Protein AF-A0A7S0QXY6-F1 (afdb_monomer_lite)

Organism: NCBI:txid1411642

Secondary structure (DSSP, 8-state):
--------------TTSTTPPPP-GGGTT-HHHHHHHTTTSS-SSS----TT-B---HHHHHHHHHHHHHHHHHS----S--B-HHHHHHHHHHHHHHHHTT--GGGGGGSHHHHHHHHHHHHHHHHHHTS-----S--------HHHHHHHT--TTTTS-SS--SS-HHHHB-TTS-B--------SS-----

Radius of gyration: 19.79 Å; chains: 1; bounding box: 50×43×52 Å

Sequence (194 aa):
VDGDGSTPHASSNTDIVGKAKEPATANLENPEYWQQLVQSRMKVGQGGGVEGALLANHQLEQDTPRMQSQLAEDGYVQSGPLLEAAPLRAIVDAIKDLQAEGWPPVAVFMYDEVWDVVASLWPFAESLLGGPVVLEPSFTAFRLNHALSRESNKYVGTNFGLPHRDYTYAESVGGDGDPRLLSVWLPLNDITLD

Foldseek 3Di:
DDDDPDDDDPPDPPPLDPPQQAADPPQPVPFVVLCVLLVNLFGAPPADDPPAQFDPPPVLLVCLVVQLVCCLVVVDGDDDDGGDLPLLVSLVSSLVSCRNNPHHSQCSVRTNSVVVVVVSCQVVVCSNQVHHDDDDPDDDDDDFDVVSCVVVVHDRPPVPDPDDDPDDCPVQADPVSGGDDDDDDDDSDDDDPD

Structure (mmCIF, N/CA/C/O backbone):
data_AF-A0A7S0QXY6-F1
#
_entry.id   AF-A0A7S0QXY6-F1
#
loop_
_atom_site.group_PDB
_atom_site.id
_atom_site.type_symbol
_atom_site.label_atom_id
_atom_site.label_alt_id
_atom_site.label_comp_id
_atom_site.label_asym_id
_atom_site.label_entity_id
_atom_site.label_seq_id
_atom_site.pdbx_PDB_ins_code
_atom_site.Cartn_x
_atom_site.Cartn_y
_atom_site.Cartn_z
_atom_site.occupancy
_atom_site.B_iso_or_equiv
_atom_site.auth_seq_id
_atom_site.auth_comp_id
_atom_site.auth_asym_id
_atom_site.auth_atom_id
_atom_site.pdbx_PDB_model_num
ATOM 1 N N . VAL A 1 1 ? -30.296 25.987 -32.081 1.00 41.66 1 VAL A N 1
ATOM 2 C CA . VAL A 1 1 ? -30.574 24.550 -31.895 1.00 41.66 1 VAL A CA 1
ATOM 3 C C . VAL A 1 1 ? -29.558 24.085 -30.891 1.00 41.66 1 VAL A C 1
ATOM 5 O O . VAL A 1 1 ? -28.395 23.917 -31.233 1.00 41.66 1 VAL A O 1
ATOM 8 N N . ASP A 1 2 ? -29.998 24.093 -29.642 1.00 34.16 2 ASP A N 1
ATOM 9 C CA . ASP A 1 2 ? -29.237 23.699 -28.468 1.00 34.16 2 ASP A CA 1
ATOM 10 C C . ASP A 1 2 ? -28.821 22.229 -28.584 1.00 34.16 2 ASP A C 1
ATOM 12 O O . ASP A 1 2 ? -29.623 21.380 -28.974 1.00 34.16 2 ASP A O 1
ATOM 16 N N . GLY A 1 3 ? -27.552 21.954 -28.293 1.00 33.53 3 GLY A N 1
ATOM 17 C CA . GLY A 1 3 ? -26.956 20.622 -28.301 1.00 33.53 3 GLY A CA 1
ATOM 18 C C . GLY A 1 3 ? -26.214 20.413 -26.993 1.00 33.53 3 GLY A C 1
ATOM 19 O O . GLY A 1 3 ? -25.025 20.697 -26.899 1.00 33.53 3 GLY A O 1
ATOM 20 N N . ASP A 1 4 ? -26.992 20.001 -25.999 1.00 33.78 4 ASP A N 1
ATOM 21 C CA . ASP A 1 4 ? -26.649 19.551 -24.653 1.00 33.78 4 ASP A CA 1
ATOM 22 C C . ASP A 1 4 ? -25.319 18.773 -24.581 1.00 33.78 4 ASP A C 1
ATOM 24 O O . ASP A 1 4 ? -25.175 17.670 -25.112 1.00 33.78 4 ASP A O 1
ATOM 28 N N . GLY A 1 5 ? -24.340 19.386 -23.911 1.00 38.53 5 GLY A N 1
ATOM 29 C CA . GLY A 1 5 ? -23.126 18.736 -23.443 1.00 38.53 5 GLY A CA 1
ATOM 30 C C . GLY A 1 5 ? -23.410 17.988 -22.147 1.00 38.53 5 GLY A C 1
ATOM 31 O O . GLY A 1 5 ? -23.159 18.502 -21.061 1.00 38.53 5 GLY A O 1
ATOM 32 N N . SER A 1 6 ? -23.906 16.762 -22.269 1.00 35.41 6 SER A N 1
ATOM 33 C CA . SER A 1 6 ? -24.050 15.857 -21.135 1.00 35.41 6 SER A CA 1
ATOM 34 C C . SER A 1 6 ? -22.698 15.220 -20.802 1.00 35.41 6 SER A C 1
ATOM 36 O O . SER A 1 6 ? -22.231 14.296 -21.467 1.00 35.41 6 SER A O 1
ATOM 38 N N . THR A 1 7 ? -22.054 15.733 -19.757 1.00 33.06 7 THR A N 1
ATOM 39 C CA . THR A 1 7 ? -20.950 15.072 -19.048 1.00 33.06 7 THR A CA 1
ATOM 40 C C . THR A 1 7 ? -21.420 13.740 -18.456 1.00 33.06 7 THR A C 1
ATOM 42 O O . THR A 1 7 ? -22.489 13.705 -17.842 1.00 33.06 7 THR A O 1
ATOM 45 N N . PRO A 1 8 ? -20.646 12.647 -18.565 1.00 33.19 8 PRO A N 1
ATOM 46 C CA . PRO A 1 8 ? -21.004 11.399 -17.914 1.00 33.19 8 PRO A CA 1
ATOM 47 C C . PRO A 1 8 ? -20.840 11.556 -16.398 1.00 33.19 8 PRO A C 1
ATOM 49 O O . PRO A 1 8 ? -19.740 11.768 -15.888 1.00 33.19 8 PRO A O 1
ATOM 52 N N . HIS A 1 9 ? -21.955 11.463 -15.676 1.00 29.08 9 HIS A N 1
ATOM 53 C CA . HIS A 1 9 ? -21.959 11.327 -14.227 1.00 29.08 9 HIS A CA 1
ATOM 54 C C . HIS A 1 9 ? -21.245 10.027 -13.842 1.00 29.08 9 HIS A C 1
ATOM 56 O O . HIS A 1 9 ? -21.748 8.934 -14.099 1.00 29.08 9 HIS A O 1
ATOM 62 N N . ALA A 1 10 ? -20.084 10.144 -13.197 1.00 30.39 10 ALA A N 1
ATOM 63 C CA . ALA A 1 10 ? -19.529 9.065 -12.397 1.00 30.39 10 ALA A CA 1
ATOM 64 C C . ALA A 1 10 ? -20.526 8.771 -11.266 1.00 30.39 10 ALA A C 1
ATOM 66 O O . ALA A 1 10 ? -20.690 9.570 -10.344 1.00 30.39 10 ALA A O 1
ATOM 67 N N . SER A 1 11 ? -21.251 7.658 -11.367 1.00 31.50 11 SER A N 1
ATOM 68 C CA . SER A 1 11 ? -22.112 7.181 -10.290 1.00 31.50 11 SER A CA 1
ATOM 69 C C . SER A 1 11 ? -21.238 6.850 -9.081 1.00 31.50 11 SER A C 1
ATOM 71 O O . SER A 1 11 ? -20.434 5.916 -9.134 1.00 31.50 11 SER A O 1
ATOM 73 N N . SER A 1 12 ? -21.372 7.618 -8.000 1.00 35.50 12 SER A N 1
ATOM 74 C CA . SER A 1 12 ? -20.721 7.332 -6.725 1.00 35.50 12 SER A CA 1
ATOM 75 C C . SER A 1 12 ? -21.216 5.987 -6.197 1.00 35.50 12 SER A C 1
ATOM 77 O O . SER A 1 12 ? -22.391 5.825 -5.875 1.00 35.50 12 SER A O 1
ATOM 79 N N . ASN A 1 13 ? -20.319 5.010 -6.112 1.00 36.28 13 ASN A N 1
ATOM 80 C CA . ASN A 1 13 ? -20.612 3.644 -5.678 1.00 36.28 13 ASN A CA 1
ATOM 81 C C . ASN A 1 13 ? -20.689 3.542 -4.135 1.00 36.28 13 ASN A C 1
ATOM 83 O O . ASN A 1 13 ? -20.054 2.692 -3.516 1.00 36.28 13 ASN A O 1
ATOM 87 N N . THR A 1 14 ? -21.437 4.440 -3.491 1.00 38.59 14 THR A N 1
ATOM 88 C CA . THR A 1 14 ? -21.564 4.532 -2.022 1.00 38.59 14 THR A CA 1
ATOM 89 C C . THR A 1 14 ? -22.613 3.580 -1.429 1.00 38.59 14 THR A C 1
ATOM 91 O O . THR A 1 14 ? -22.639 3.364 -0.220 1.00 38.59 14 THR A O 1
ATOM 94 N N . ASP A 1 15 ? -23.430 2.923 -2.257 1.00 33.91 15 ASP A N 1
ATOM 95 C CA . ASP A 1 15 ? -24.622 2.176 -1.815 1.00 33.91 15 ASP A CA 1
ATOM 96 C C . ASP A 1 15 ? -24.365 0.700 -1.430 1.00 33.91 15 ASP A C 1
ATOM 98 O O . ASP A 1 15 ? -25.216 -0.174 -1.641 1.00 33.91 15 ASP A O 1
ATOM 102 N N . ILE A 1 16 ? -23.179 0.371 -0.906 1.00 42.78 16 ILE A N 1
ATOM 103 C CA . ILE A 1 16 ? -22.876 -0.978 -0.366 1.00 42.78 16 ILE A CA 1
ATOM 104 C C . ILE A 1 16 ? -22.563 -0.947 1.137 1.00 42.78 16 ILE A C 1
ATOM 106 O O . ILE A 1 16 ? -22.401 -1.989 1.767 1.00 42.78 16 ILE A O 1
ATOM 110 N N . VAL A 1 17 ? -22.571 0.224 1.770 1.00 45.44 17 VAL A N 1
ATOM 111 C CA . VAL A 1 17 ? -22.424 0.295 3.223 1.00 45.44 17 VAL A CA 1
ATOM 112 C C . VAL A 1 17 ? -23.816 0.339 3.839 1.00 45.44 17 VAL A C 1
ATOM 114 O O . VAL A 1 17 ? -24.512 1.346 3.734 1.00 45.44 17 VAL A O 1
ATOM 117 N N . GLY A 1 18 ? -24.264 -0.761 4.455 1.00 44.91 18 GLY A N 1
ATOM 118 C CA . GLY A 1 18 ? -25.447 -0.717 5.318 1.00 44.91 18 GLY A CA 1
ATOM 119 C C . GLY A 1 18 ? -25.265 0.438 6.298 1.00 44.91 18 GLY A C 1
ATOM 120 O O . GLY A 1 18 ? -24.259 0.420 6.992 1.00 44.91 18 GLY A O 1
ATOM 121 N N . LYS A 1 19 ? -26.150 1.454 6.238 1.0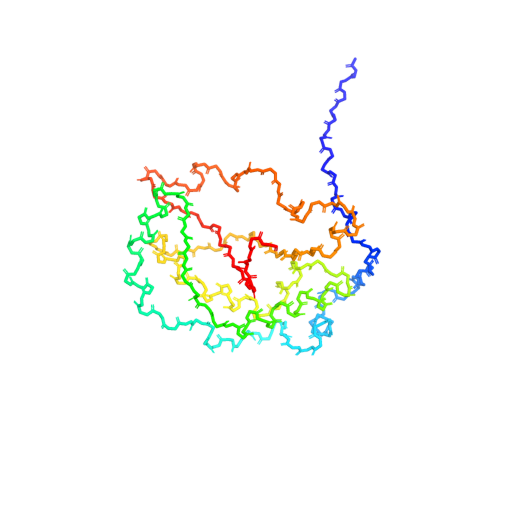0 42.84 19 LYS A N 1
ATOM 122 C CA . LYS A 1 19 ? -26.012 2.796 6.849 1.00 42.84 19 LYS A CA 1
ATOM 123 C C . LYS A 1 19 ? -24.754 2.928 7.714 1.00 42.84 19 LYS A C 1
ATOM 125 O O . LYS A 1 19 ? -24.833 2.767 8.933 1.00 42.84 19 LYS A O 1
ATOM 130 N N . ALA A 1 20 ? -23.603 3.171 7.080 1.00 54.28 20 ALA A N 1
ATOM 131 C CA . ALA A 1 20 ? -22.415 3.522 7.842 1.00 54.28 20 ALA A CA 1
ATOM 132 C C . ALA A 1 20 ? -22.783 4.736 8.689 1.00 54.28 20 ALA A C 1
ATOM 134 O O . ALA A 1 20 ? -23.464 5.648 8.211 1.00 54.28 20 ALA A O 1
ATOM 135 N N . LYS A 1 21 ? -22.358 4.728 9.950 1.00 63.50 21 LYS A N 1
ATOM 136 C CA . LYS A 1 21 ? -22.304 5.951 10.742 1.00 63.50 21 LYS A CA 1
ATOM 137 C C . LYS A 1 21 ? -21.575 6.984 9.881 1.00 63.50 21 LYS A C 1
ATOM 139 O O . LYS A 1 21 ? -20.479 6.703 9.418 1.00 63.50 21 LYS A O 1
ATOM 144 N N . GLU A 1 22 ? -22.194 8.122 9.587 1.00 68.88 22 GLU A N 1
ATOM 145 C CA . GLU A 1 22 ? -21.457 9.176 8.893 1.00 68.88 22 GLU A CA 1
ATOM 146 C C . GLU A 1 22 ? -20.326 9.649 9.815 1.00 68.88 22 GLU A C 1
ATOM 148 O O . GLU A 1 22 ? -20.574 9.884 11.008 1.00 68.88 22 GLU A O 1
ATOM 153 N N . PRO A 1 23 ? -19.086 9.751 9.312 1.00 71.38 23 PRO A N 1
ATOM 154 C CA . PRO A 1 23 ? -17.976 10.167 10.143 1.00 71.38 23 PRO A CA 1
ATOM 155 C C . PRO A 1 23 ? -18.183 11.611 10.606 1.00 71.38 23 PRO A C 1
ATOM 157 O O . PRO A 1 23 ? -18.536 12.497 9.827 1.00 71.38 23 PRO A O 1
ATOM 160 N N . ALA A 1 24 ? -17.932 11.870 11.888 1.00 71.25 24 ALA A N 1
ATOM 161 C CA . ALA A 1 24 ? -17.931 13.229 12.412 1.00 71.25 24 ALA A CA 1
ATOM 162 C C . ALA A 1 24 ? -16.690 13.975 11.887 1.00 71.25 24 ALA A C 1
ATOM 164 O O . ALA A 1 24 ? -15.579 13.747 12.355 1.00 71.25 24 ALA A O 1
ATOM 165 N N . THR A 1 25 ? -16.872 14.881 10.925 1.00 73.19 25 THR A N 1
ATOM 166 C CA . THR A 1 25 ? -15.772 15.569 10.220 1.00 73.19 25 THR A CA 1
ATOM 167 C C . THR A 1 25 ? -15.191 16.779 10.959 1.00 73.19 25 THR A C 1
ATOM 169 O O . THR A 1 25 ? -14.301 17.448 10.448 1.00 73.19 25 THR A O 1
ATOM 172 N N . ALA A 1 26 ? -15.659 17.084 12.170 1.00 70.38 26 ALA A N 1
ATOM 173 C CA . ALA A 1 26 ? -15.296 18.313 12.879 1.00 70.38 26 ALA A CA 1
ATOM 174 C C . ALA A 1 26 ? -13.842 18.365 13.403 1.00 70.38 26 ALA A C 1
ATOM 176 O O . ALA A 1 26 ? -13.418 19.423 13.852 1.00 70.38 26 ALA A O 1
ATOM 177 N N . ASN A 1 27 ? -13.082 17.262 13.359 1.00 82.00 27 ASN A N 1
ATOM 178 C CA . ASN A 1 27 ? -11.779 17.135 14.031 1.00 82.00 27 ASN A CA 1
ATOM 179 C C . ASN A 1 27 ? -10.679 16.499 13.154 1.00 82.00 27 ASN A C 1
ATOM 181 O O . ASN A 1 27 ? -9.783 15.846 13.678 1.00 82.00 27 ASN A O 1
ATOM 185 N N . LEU A 1 28 ? -10.723 16.660 11.826 1.00 87.75 28 LEU A N 1
ATOM 186 C CA . LEU A 1 28 ? -9.773 15.970 10.928 1.00 87.75 28 LEU A CA 1
ATOM 187 C C . LEU A 1 28 ? -8.313 16.375 11.128 1.00 87.75 28 LEU A C 1
ATOM 189 O O . LEU A 1 28 ? -7.422 15.576 10.868 1.00 87.75 28 LEU A O 1
ATOM 193 N N . GLU A 1 29 ? -8.069 17.592 11.600 1.00 89.75 29 GLU A N 1
ATOM 194 C CA . GLU A 1 29 ? -6.720 18.098 11.864 1.00 89.75 29 GLU A CA 1
ATOM 195 C C . GLU A 1 29 ? -6.189 17.686 13.246 1.00 89.75 29 GLU A C 1
ATOM 197 O O . GLU A 1 29 ? -5.037 17.960 13.561 1.00 89.75 29 GLU A O 1
ATOM 202 N N . ASN A 1 30 ? -7.017 17.053 14.086 1.00 92.62 30 ASN A N 1
ATOM 203 C CA . ASN A 1 30 ? -6.677 16.690 15.458 1.00 92.62 30 ASN A CA 1
ATOM 204 C C . ASN A 1 30 ? -6.064 15.270 15.498 1.00 92.62 30 ASN A C 1
ATOM 206 O O . ASN A 1 30 ? -6.785 14.297 15.255 1.00 92.62 30 ASN A O 1
ATOM 210 N N . PRO A 1 31 ? -4.767 15.109 15.825 1.00 93.62 31 PRO A N 1
ATOM 211 C CA . PRO A 1 31 ? -4.131 13.792 15.898 1.00 93.62 31 PRO A CA 1
ATOM 212 C C . PRO A 1 31 ? -4.771 12.867 16.940 1.00 93.62 31 PRO A C 1
ATOM 214 O O . PRO A 1 31 ? -4.948 11.676 16.683 1.00 93.62 31 PRO A O 1
ATOM 217 N N . GLU A 1 32 ? -5.176 13.397 18.098 1.00 93.31 32 GLU A N 1
ATOM 218 C CA . GLU A 1 32 ? -5.807 12.615 19.163 1.00 93.31 32 GLU A CA 1
ATOM 219 C C . GLU A 1 32 ? -7.156 12.030 18.731 1.00 93.31 32 GLU A C 1
ATOM 221 O O . GLU A 1 32 ? -7.498 10.920 19.141 1.00 93.31 32 GLU A O 1
ATOM 226 N N . TYR A 1 33 ? -7.912 12.737 17.884 1.00 94.06 33 TYR A N 1
ATOM 227 C CA . TYR A 1 33 ? -9.147 12.213 17.296 1.00 94.06 33 TYR A CA 1
ATOM 228 C C . TYR A 1 33 ? -8.868 10.928 16.512 1.00 94.06 33 TYR A C 1
ATOM 230 O O . TYR A 1 33 ? -9.476 9.893 16.786 1.00 94.06 33 TYR A O 1
ATOM 238 N N . TRP A 1 34 ? -7.902 10.965 15.592 1.00 95.12 34 TRP A N 1
ATOM 239 C CA . TRP A 1 34 ? -7.520 9.800 14.795 1.00 95.12 34 TRP A CA 1
ATOM 240 C C . TRP A 1 34 ? -6.981 8.662 15.657 1.00 95.12 34 TRP A C 1
ATOM 242 O O . TRP A 1 34 ? -7.352 7.508 15.450 1.00 95.12 34 TRP A O 1
ATOM 252 N N . GLN A 1 35 ? -6.159 8.960 16.662 1.00 94.69 35 GLN A N 1
ATOM 253 C CA . GLN A 1 35 ? -5.665 7.940 17.588 1.00 94.69 35 GLN A CA 1
ATOM 254 C C . GLN A 1 35 ? -6.807 7.250 18.341 1.00 94.69 35 GLN A C 1
ATOM 256 O O . GLN A 1 35 ? -6.800 6.028 18.463 1.00 94.69 35 GLN A O 1
ATOM 261 N N . GLN A 1 36 ? -7.822 7.994 18.789 1.00 94.44 36 GLN A N 1
ATOM 262 C CA . GLN A 1 36 ? -8.979 7.423 19.486 1.00 94.44 36 GLN A CA 1
ATOM 263 C C . GLN A 1 36 ? -9.798 6.471 18.608 1.00 94.44 36 GLN A C 1
ATOM 265 O O . GLN A 1 36 ? -10.245 5.442 19.116 1.00 94.44 36 GLN A O 1
ATOM 270 N N . LEU A 1 37 ? -9.957 6.770 17.310 1.00 94.69 37 LEU A N 1
ATOM 271 C CA . LEU A 1 37 ? -10.688 5.897 16.375 1.00 94.69 37 LEU A CA 1
ATOM 272 C C . LEU A 1 37 ? -10.104 4.489 16.330 1.00 94.69 37 LEU A C 1
ATOM 274 O O . LEU A 1 37 ? -10.839 3.522 16.185 1.00 94.69 37 LEU A O 1
ATOM 278 N N . VAL A 1 38 ? -8.789 4.382 16.492 1.00 94.88 38 VAL A N 1
ATOM 279 C CA . VAL A 1 38 ? -8.066 3.114 16.528 1.00 94.88 38 VAL A CA 1
ATOM 280 C C . VAL A 1 38 ? -7.556 2.830 17.930 1.00 94.88 38 VAL A C 1
ATOM 282 O O . VAL A 1 38 ? -6.484 2.282 18.058 1.00 94.88 38 VAL A O 1
ATOM 285 N N . GLN A 1 39 ? -8.242 3.218 19.008 1.00 92.19 39 GLN A N 1
ATOM 286 C CA . GLN A 1 39 ? -7.884 2.811 20.383 1.00 92.19 39 GLN A CA 1
ATOM 287 C C . GLN A 1 39 ? -6.404 3.062 20.769 1.00 92.19 39 GLN A C 1
ATOM 289 O O . GLN A 1 39 ? -5.803 2.296 21.523 1.00 92.19 39 GLN A O 1
ATOM 294 N N . SER A 1 40 ? -5.796 4.112 20.216 1.00 89.06 40 SER A N 1
ATOM 295 C CA . SER A 1 40 ? -4.402 4.526 20.423 1.00 89.06 40 SER A CA 1
ATOM 296 C C . SER A 1 40 ? -3.333 3.476 20.078 1.00 89.06 40 SER A C 1
ATOM 298 O O . SER A 1 40 ? -2.201 3.583 20.546 1.00 89.06 40 SER A O 1
ATOM 300 N N . ARG A 1 41 ? -3.653 2.467 19.255 1.00 90.62 41 ARG A N 1
ATOM 301 C CA . ARG A 1 41 ? -2.689 1.427 18.807 1.00 90.62 41 ARG A CA 1
ATOM 302 C C . ARG A 1 41 ? -1.772 1.898 17.673 1.00 90.62 41 ARG A C 1
ATOM 304 O O . ARG A 1 41 ? -0.808 1.202 17.382 1.00 90.62 41 ARG A O 1
ATOM 311 N N . MET A 1 42 ? -2.056 3.046 17.058 1.00 93.44 42 MET A N 1
ATOM 312 C CA . MET A 1 42 ? -1.246 3.647 15.993 1.00 93.44 42 MET A CA 1
ATOM 313 C C . MET A 1 42 ? -1.044 5.144 16.232 1.00 93.44 42 MET A C 1
ATOM 315 O O . MET A 1 42 ? -1.841 5.787 16.926 1.00 93.44 42 MET A O 1
ATOM 319 N N . LYS A 1 43 ? 0.027 5.698 15.665 1.00 93.81 43 LYS A N 1
ATOM 320 C CA . LYS A 1 43 ? 0.455 7.088 15.866 1.00 93.81 43 LYS A CA 1
ATOM 321 C C . LYS A 1 43 ? 0.054 7.989 14.705 1.00 93.81 43 LYS A C 1
ATOM 323 O O . LYS A 1 43 ? -0.164 7.515 13.599 1.00 93.81 43 LYS A O 1
ATOM 328 N N . VAL A 1 44 ? -0.021 9.293 14.972 1.00 95.06 44 VAL A N 1
ATOM 329 C CA . VAL A 1 44 ? -0.289 10.330 13.967 1.00 95.06 44 VAL A CA 1
ATOM 330 C C . VAL A 1 44 ? 0.672 11.491 14.197 1.00 95.06 44 VAL A C 1
ATOM 332 O O . VAL A 1 44 ? 0.578 12.171 15.220 1.00 95.06 44 VAL A O 1
ATOM 335 N N . GLY A 1 45 ? 1.602 11.713 13.267 1.00 89.88 45 GLY A N 1
ATOM 336 C CA . GLY A 1 45 ? 2.535 12.844 13.290 1.00 89.88 45 GLY A CA 1
ATOM 337 C C . GLY A 1 45 ? 3.594 12.789 14.396 1.00 89.88 45 GLY A C 1
ATOM 338 O O . GLY A 1 45 ? 4.226 13.804 14.686 1.00 89.88 45 GLY A O 1
ATOM 339 N N . GLN A 1 46 ? 3.789 11.633 15.032 1.00 86.00 46 GLN A N 1
ATOM 340 C CA . GLN A 1 46 ? 4.792 11.438 16.087 1.00 86.00 46 GLN A CA 1
ATOM 341 C C . GLN A 1 46 ? 6.069 10.785 15.551 1.00 86.00 46 GLN A C 1
ATOM 343 O O . GLN A 1 46 ? 7.057 10.669 16.279 1.00 86.00 46 GLN A O 1
ATOM 348 N N . GLY A 1 47 ? 6.047 10.385 14.281 1.00 78.06 47 GLY A N 1
ATOM 349 C CA . GLY A 1 47 ? 7.071 9.550 13.695 1.00 78.06 47 GLY A CA 1
ATOM 350 C C . GLY A 1 47 ? 6.770 8.086 13.979 1.00 78.06 47 GLY A C 1
ATOM 351 O O . GLY A 1 47 ? 6.398 7.678 15.090 1.00 78.06 47 GLY A O 1
ATOM 352 N N . GLY A 1 48 ? 6.945 7.295 12.930 1.00 64.38 48 GLY A N 1
ATOM 353 C CA . GLY A 1 48 ? 6.881 5.857 13.006 1.00 64.38 48 GLY A CA 1
ATOM 354 C C . GLY A 1 48 ? 8.008 5.264 13.851 1.00 64.38 48 GLY A C 1
ATOM 355 O O . GLY A 1 48 ? 8.881 5.956 14.380 1.00 64.38 48 GLY A O 1
ATOM 356 N N . GLY A 1 49 ? 7.941 3.958 14.054 1.00 61.38 49 GLY A N 1
ATOM 357 C CA . GLY A 1 49 ? 8.889 3.220 14.884 1.00 61.38 49 GLY A CA 1
ATOM 358 C C . GLY A 1 49 ? 9.030 1.764 14.483 1.00 61.38 49 GLY A C 1
ATOM 359 O O . GLY A 1 49 ? 9.479 0.967 15.305 1.00 61.38 49 GLY A O 1
ATOM 360 N N . VAL A 1 50 ? 8.637 1.391 13.260 1.00 57.56 50 VAL A N 1
ATOM 361 C CA . VAL A 1 50 ? 8.823 0.017 12.787 1.00 57.56 50 VAL A CA 1
ATOM 362 C C . VAL A 1 50 ? 10.271 -0.183 12.315 1.00 57.56 50 VAL A C 1
ATOM 364 O O . VAL A 1 50 ? 10.549 -0.460 11.150 1.00 57.56 50 VAL A O 1
ATOM 367 N N . GLU A 1 51 ? 11.224 -0.067 13.246 1.00 52.16 51 GLU A N 1
ATOM 368 C CA . GLU A 1 51 ? 12.521 -0.731 13.103 1.00 52.16 51 GLU A CA 1
ATOM 369 C C . GLU A 1 51 ? 12.251 -2.244 13.042 1.00 52.16 51 GLU A C 1
ATOM 371 O O . GLU A 1 51 ? 11.794 -2.843 14.015 1.00 52.16 51 GLU A O 1
ATOM 376 N N . GLY A 1 52 ? 12.485 -2.865 11.882 1.00 52.12 52 GLY A N 1
ATOM 377 C CA . GLY A 1 52 ? 12.332 -4.316 11.707 1.00 52.12 52 GLY A CA 1
ATOM 378 C C . GLY A 1 52 ? 11.069 -4.782 10.978 1.00 52.12 52 GLY A C 1
ATOM 379 O O . GLY A 1 52 ? 10.688 -5.937 11.134 1.00 52.12 52 GLY A O 1
ATOM 380 N N . ALA A 1 53 ? 10.419 -3.929 10.174 1.00 58.22 53 ALA A N 1
ATOM 381 C CA . ALA A 1 53 ? 9.312 -4.377 9.319 1.00 58.22 53 ALA A CA 1
ATOM 382 C C . ALA A 1 53 ? 9.779 -5.379 8.255 1.00 58.22 53 ALA A C 1
ATOM 384 O O . ALA A 1 53 ? 9.049 -6.312 7.937 1.00 58.22 53 ALA A O 1
ATOM 385 N N . LEU A 1 54 ? 10.978 -5.169 7.704 1.00 67.44 54 LEU A N 1
ATOM 386 C CA . LEU A 1 54 ? 11.539 -5.992 6.640 1.00 67.44 54 LEU A CA 1
ATOM 387 C C . LEU A 1 54 ? 12.090 -7.305 7.178 1.00 67.44 54 LEU A C 1
ATOM 389 O O . LEU A 1 54 ? 12.944 -7.328 8.067 1.00 67.44 54 LEU A O 1
ATOM 393 N N . LEU A 1 55 ? 11.691 -8.390 6.528 1.00 64.31 55 LEU A N 1
ATOM 394 C CA . LEU A 1 55 ? 12.414 -9.646 6.607 1.00 64.31 55 LEU A CA 1
ATOM 395 C C . LEU A 1 55 ? 13.789 -9.424 5.966 1.00 64.31 55 LEU A C 1
ATOM 397 O O . LEU A 1 55 ? 13.879 -9.089 4.785 1.00 64.31 55 LEU A O 1
ATOM 401 N N . ALA A 1 56 ? 14.870 -9.590 6.735 1.00 62.97 56 ALA A N 1
ATOM 402 C CA . ALA A 1 56 ? 16.224 -9.566 6.189 1.00 62.97 56 ALA A CA 1
ATOM 403 C C . ALA A 1 56 ? 16.353 -10.702 5.169 1.00 62.97 56 ALA A C 1
ATOM 405 O O . ALA A 1 56 ? 16.469 -11.870 5.541 1.00 62.97 56 ALA A O 1
ATOM 406 N N . ASN A 1 57 ? 16.281 -10.371 3.881 1.00 61.97 57 ASN A N 1
ATOM 407 C CA . ASN A 1 57 ? 16.119 -11.380 2.852 1.00 61.97 57 ASN A CA 1
ATOM 408 C C . ASN A 1 57 ? 17.261 -11.311 1.842 1.00 61.97 57 ASN A C 1
ATOM 410 O O . ASN A 1 57 ? 17.126 -10.738 0.767 1.00 61.97 57 ASN A O 1
ATOM 414 N N . HIS A 1 58 ? 18.391 -11.940 2.175 1.00 60.47 58 HIS A N 1
ATOM 415 C CA . HIS A 1 58 ? 19.498 -12.134 1.229 1.00 60.47 58 HIS A CA 1
ATOM 416 C C . HIS A 1 58 ? 19.041 -12.854 -0.059 1.00 60.47 58 HIS A C 1
ATOM 418 O O . HIS A 1 58 ? 19.627 -12.669 -1.122 1.00 60.47 58 HIS A O 1
ATOM 424 N N . GLN A 1 59 ? 17.945 -13.620 0.008 1.00 66.56 59 GLN A N 1
ATOM 425 C CA . GLN A 1 59 ? 17.307 -14.223 -1.161 1.00 66.56 59 GLN A CA 1
ATOM 426 C C . GLN A 1 59 ? 16.733 -13.176 -2.125 1.00 66.56 59 GLN A C 1
ATOM 428 O O . GLN A 1 59 ? 16.714 -13.411 -3.327 1.00 66.56 59 GLN A O 1
ATOM 433 N N . LEU A 1 60 ? 16.275 -12.026 -1.621 1.00 73.19 60 LEU A N 1
ATOM 434 C CA . LEU A 1 60 ? 15.677 -10.972 -2.439 1.00 73.19 60 LEU A CA 1
ATOM 435 C C . LEU A 1 60 ? 16.704 -10.379 -3.402 1.00 73.19 60 LEU A C 1
ATOM 437 O O . LEU A 1 60 ? 16.430 -10.281 -4.589 1.00 73.19 60 LEU A O 1
ATOM 441 N N . GLU A 1 61 ? 17.906 -10.078 -2.907 1.00 75.56 61 GLU A N 1
ATOM 442 C CA . GLU A 1 61 ? 19.011 -9.562 -3.726 1.00 75.56 61 GLU A CA 1
ATOM 443 C C . GLU A 1 61 ? 19.415 -10.550 -4.829 1.00 75.56 61 GLU A C 1
ATOM 445 O O . GLU A 1 61 ? 19.699 -10.153 -5.958 1.00 75.56 61 GLU A O 1
ATOM 450 N N . GLN A 1 62 ? 19.426 -11.848 -4.511 1.00 81.31 62 GLN A N 1
ATOM 451 C CA . GLN A 1 62 ? 19.742 -12.904 -5.476 1.00 81.31 62 GLN A CA 1
ATOM 452 C C . GLN A 1 62 ? 18.634 -13.083 -6.520 1.00 81.31 62 GLN A C 1
ATOM 454 O O . GLN A 1 62 ? 18.915 -13.387 -7.680 1.00 81.31 62 GLN A O 1
ATOM 459 N N . ASP A 1 63 ? 17.383 -12.882 -6.114 1.00 86.88 63 ASP A N 1
ATOM 460 C CA . ASP A 1 63 ? 16.216 -13.020 -6.973 1.00 86.88 63 ASP A CA 1
ATOM 461 C C . ASP A 1 63 ? 15.953 -11.764 -7.825 1.00 86.88 63 ASP A 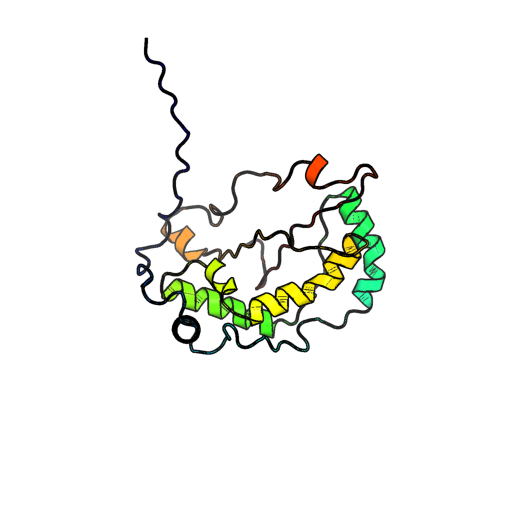C 1
ATOM 463 O O . ASP A 1 63 ? 15.277 -11.879 -8.850 1.00 86.88 63 ASP A O 1
ATOM 467 N N . THR A 1 64 ? 16.498 -10.593 -7.466 1.00 90.38 64 THR A N 1
ATOM 468 C CA . THR A 1 64 ? 16.264 -9.319 -8.173 1.00 90.38 64 THR A CA 1
ATOM 469 C C . THR A 1 64 ? 16.460 -9.424 -9.691 1.00 90.38 64 THR A C 1
ATOM 471 O O . THR A 1 64 ? 15.531 -9.050 -10.403 1.00 90.38 64 THR A O 1
ATOM 474 N N . PRO A 1 65 ? 17.571 -9.957 -10.246 1.00 92.75 65 PRO A N 1
ATOM 475 C CA . PRO A 1 65 ? 17.745 -10.009 -11.703 1.00 92.75 65 PRO A CA 1
ATOM 476 C C . PRO A 1 65 ? 16.669 -10.845 -12.411 1.00 92.75 65 PRO A C 1
ATOM 478 O O . PRO A 1 65 ? 16.205 -10.498 -13.500 1.00 92.75 65 PRO A O 1
ATOM 481 N N . ARG A 1 66 ? 16.228 -11.939 -11.771 1.00 93.56 66 ARG A N 1
ATOM 482 C CA . ARG A 1 66 ? 15.103 -12.750 -12.258 1.00 93.56 66 ARG A CA 1
ATOM 483 C C . ARG A 1 66 ? 13.814 -11.933 -12.223 1.00 93.56 66 ARG A C 1
ATOM 485 O O . ARG A 1 66 ? 13.079 -11.933 -13.202 1.00 93.56 66 ARG A O 1
ATOM 492 N N . MET A 1 67 ? 13.549 -11.243 -11.115 1.00 94.06 67 MET A N 1
ATOM 493 C CA . MET A 1 67 ? 12.350 -10.422 -10.936 1.00 94.06 67 MET A CA 1
ATOM 494 C C . MET A 1 67 ? 12.290 -9.243 -11.916 1.00 94.06 67 MET A C 1
ATOM 496 O O . MET A 1 67 ? 11.225 -8.970 -12.456 1.00 94.06 67 MET A O 1
ATOM 500 N N . GLN A 1 68 ? 13.419 -8.589 -12.197 1.00 94.38 68 GLN A N 1
ATOM 501 C CA . GLN A 1 68 ? 13.528 -7.540 -13.217 1.00 94.38 68 GLN A CA 1
ATOM 502 C C . GLN A 1 68 ? 13.209 -8.082 -14.614 1.00 94.38 68 GLN A C 1
ATOM 504 O O . GLN A 1 68 ? 12.445 -7.468 -15.354 1.00 94.38 68 GLN A O 1
ATOM 509 N N . SER A 1 69 ? 13.741 -9.262 -14.952 1.00 93.50 69 SER A N 1
ATOM 510 C CA . SER A 1 69 ? 13.457 -9.914 -16.237 1.00 93.50 69 SER A CA 1
ATOM 511 C C . SER A 1 69 ? 11.969 -10.264 -16.368 1.00 93.50 69 SER A C 1
ATOM 513 O O . SER A 1 69 ? 11.354 -9.950 -17.380 1.00 93.50 69 SER A O 1
ATOM 515 N N . GLN A 1 70 ? 11.364 -10.827 -15.315 1.00 94.56 70 GLN A N 1
ATOM 516 C CA . GLN A 1 70 ? 9.923 -11.115 -15.274 1.00 94.56 70 GLN A CA 1
ATOM 517 C C . GLN A 1 70 ? 9.079 -9.848 -15.404 1.00 94.56 70 GLN A C 1
ATOM 519 O O . GLN A 1 70 ? 8.116 -9.824 -16.159 1.00 94.56 70 GLN A O 1
ATOM 524 N N . LEU A 1 71 ? 9.455 -8.771 -14.715 1.00 94.06 71 LEU A N 1
ATOM 525 C CA . LEU A 1 71 ? 8.744 -7.503 -14.818 1.00 94.06 71 LEU A CA 1
ATOM 526 C C . LEU A 1 71 ? 8.785 -6.944 -16.250 1.00 94.06 71 LEU A C 1
ATOM 528 O O . LEU A 1 71 ? 7.771 -6.436 -16.724 1.00 94.06 71 LEU A O 1
ATOM 532 N N . ALA A 1 72 ? 9.922 -7.052 -16.941 1.00 92.00 72 ALA A N 1
ATOM 533 C CA . ALA A 1 72 ? 10.062 -6.606 -18.326 1.00 92.00 72 ALA A CA 1
ATOM 534 C C . ALA A 1 72 ? 9.263 -7.475 -19.318 1.00 92.00 72 ALA A C 1
ATOM 536 O O . ALA A 1 72 ? 8.683 -6.947 -20.266 1.00 92.00 72 ALA A O 1
ATOM 537 N N . GLU A 1 73 ? 9.217 -8.792 -19.104 1.00 93.12 73 GLU A N 1
ATOM 538 C CA . GLU A 1 73 ? 8.536 -9.742 -19.995 1.00 93.12 73 GLU A CA 1
ATOM 539 C C . GLU A 1 73 ? 7.018 -9.804 -19.754 1.00 93.12 73 GLU A C 1
ATOM 541 O O . GLU A 1 73 ? 6.231 -9.713 -20.700 1.00 93.12 73 GLU A O 1
ATOM 546 N N . ASP A 1 74 ? 6.604 -9.917 -18.492 1.00 94.38 74 ASP A N 1
ATOM 547 C CA . ASP A 1 74 ? 5.222 -10.199 -18.090 1.00 94.38 74 ASP A CA 1
ATOM 548 C C . ASP A 1 74 ? 4.462 -8.941 -17.638 1.00 94.38 74 ASP A C 1
ATOM 550 O O . ASP A 1 74 ? 3.230 -8.938 -17.556 1.00 94.38 74 ASP A O 1
ATOM 554 N N . GLY A 1 75 ? 5.176 -7.853 -17.330 1.00 92.69 75 GLY A N 1
ATOM 555 C CA . GLY A 1 75 ? 4.594 -6.620 -16.795 1.00 92.69 75 GLY A CA 1
ATOM 556 C C . GLY A 1 75 ? 4.190 -6.702 -15.320 1.00 92.69 75 GLY A C 1
ATOM 557 O O . GLY A 1 75 ? 3.593 -5.756 -14.807 1.00 92.69 75 GLY A O 1
ATOM 558 N N . TYR A 1 76 ? 4.495 -7.805 -14.630 1.00 94.75 76 TYR A N 1
ATOM 559 C CA . TYR A 1 76 ? 4.295 -7.954 -13.189 1.00 94.75 76 TYR A CA 1
ATOM 560 C C . TYR A 1 76 ? 5.312 -8.921 -12.578 1.00 94.75 76 TYR A C 1
ATOM 562 O O . TYR A 1 76 ? 5.908 -9.750 -13.260 1.00 94.75 76 TYR A O 1
ATOM 570 N N . VAL A 1 77 ? 5.477 -8.839 -11.260 1.00 94.56 77 VAL A N 1
ATOM 571 C CA . VAL A 1 77 ? 6.242 -9.813 -10.484 1.00 94.56 77 VAL A CA 1
ATOM 572 C C . VAL A 1 77 ? 5.589 -10.024 -9.125 1.00 94.56 77 VAL A C 1
ATOM 574 O O . VAL A 1 77 ? 4.971 -9.116 -8.571 1.00 94.56 77 VAL A O 1
ATOM 577 N N . GLN A 1 78 ? 5.728 -11.231 -8.585 1.00 91.62 78 GLN A N 1
ATOM 578 C CA . GLN A 1 78 ? 5.299 -11.568 -7.235 1.00 91.62 78 GLN A CA 1
ATOM 579 C C . GLN A 1 78 ? 6.513 -11.978 -6.403 1.00 91.62 78 GLN A C 1
ATOM 581 O O . GLN A 1 78 ? 7.274 -12.867 -6.790 1.00 91.62 78 GLN A O 1
ATOM 586 N N . SER A 1 79 ? 6.679 -11.352 -5.242 1.00 88.38 79 SER A N 1
ATOM 587 C CA . SER A 1 79 ? 7.681 -11.751 -4.258 1.00 88.38 79 SER A CA 1
ATOM 588 C C . SER A 1 79 ? 7.098 -12.731 -3.237 1.00 88.38 79 SER A C 1
ATOM 590 O O . SER A 1 79 ? 5.882 -12.852 -3.067 1.00 88.38 79 SER A O 1
ATOM 592 N N . GLY A 1 80 ? 7.985 -13.399 -2.498 1.00 86.00 80 GLY A N 1
ATOM 593 C CA . GLY A 1 80 ? 7.615 -13.938 -1.191 1.00 86.00 80 GLY A CA 1
ATOM 594 C C . GLY A 1 80 ? 7.313 -12.814 -0.184 1.00 86.00 80 GLY A C 1
ATOM 595 O O . GLY A 1 80 ? 7.406 -11.629 -0.529 1.00 86.00 80 GLY A O 1
ATOM 596 N N . PRO A 1 81 ? 6.979 -13.163 1.068 1.00 86.12 81 PRO A N 1
ATOM 597 C CA . PRO A 1 81 ? 6.808 -12.184 2.134 1.00 86.12 81 PRO A CA 1
ATOM 598 C C . PRO A 1 81 ? 8.053 -11.300 2.272 1.00 86.12 81 PRO A C 1
ATOM 600 O O . PRO A 1 81 ? 9.168 -11.802 2.414 1.00 86.12 81 PRO A O 1
ATOM 603 N N . LEU A 1 82 ? 7.849 -9.985 2.210 1.00 86.38 82 LEU A N 1
ATOM 604 C CA . LEU A 1 82 ? 8.899 -8.983 2.433 1.00 86.38 82 LEU A CA 1
ATOM 605 C C . LEU A 1 82 ? 8.836 -8.400 3.841 1.00 86.38 82 LEU A C 1
ATOM 607 O O . LEU A 1 82 ? 9.834 -7.888 4.339 1.00 86.38 82 LEU A O 1
ATOM 611 N N . LEU A 1 83 ? 7.664 -8.476 4.468 1.00 87.69 83 LEU A N 1
ATOM 612 C CA . LEU A 1 83 ? 7.372 -7.831 5.733 1.00 87.69 83 LEU A CA 1
ATOM 613 C C . LEU A 1 83 ? 6.920 -8.848 6.774 1.00 87.69 83 LEU A C 1
ATOM 615 O O . LEU A 1 83 ? 6.260 -9.839 6.452 1.00 87.69 83 LEU A O 1
ATOM 619 N N . GLU A 1 84 ? 7.239 -8.563 8.028 1.00 87.19 84 GLU A N 1
ATOM 620 C CA . GLU A 1 84 ? 6.713 -9.290 9.176 1.00 87.19 84 GLU A CA 1
ATOM 621 C C . GLU A 1 84 ? 5.184 -9.169 9.258 1.00 87.19 84 GLU A C 1
ATOM 623 O O . GLU A 1 84 ? 4.589 -8.129 8.965 1.00 87.19 84 GLU A O 1
ATOM 628 N N . ALA A 1 85 ? 4.521 -10.231 9.716 1.00 87.31 85 ALA A N 1
ATOM 629 C CA . ALA A 1 85 ? 3.058 -10.267 9.769 1.00 87.31 85 ALA A CA 1
ATOM 630 C C . ALA A 1 85 ? 2.467 -9.339 10.849 1.00 87.31 85 ALA A C 1
ATOM 632 O O . ALA A 1 85 ? 1.324 -8.892 10.735 1.00 87.31 85 ALA A O 1
ATOM 633 N N . ALA A 1 86 ? 3.218 -9.063 11.921 1.00 88.56 86 ALA A N 1
ATOM 634 C CA . ALA A 1 86 ? 2.713 -8.306 13.067 1.00 88.56 86 ALA A CA 1
ATOM 635 C C . ALA A 1 86 ? 2.367 -6.837 12.726 1.00 88.56 86 ALA A C 1
ATOM 637 O O . ALA A 1 86 ? 1.239 -6.435 13.033 1.00 88.56 86 ALA A O 1
ATOM 638 N N . PRO A 1 87 ? 3.236 -6.055 12.047 1.00 87.75 87 PRO A N 1
ATOM 639 C CA . PRO A 1 87 ? 2.877 -4.721 11.558 1.00 87.75 87 PRO A CA 1
ATOM 640 C C . PRO A 1 87 ? 1.643 -4.726 10.646 1.00 87.75 87 PRO A C 1
ATOM 642 O O . PRO A 1 87 ? 0.734 -3.918 10.830 1.00 87.75 87 PRO A O 1
ATOM 645 N N . LEU A 1 88 ? 1.548 -5.686 9.718 1.00 92.00 88 LEU A N 1
ATOM 646 C CA . LEU A 1 88 ? 0.414 -5.776 8.790 1.00 92.00 88 LEU A CA 1
ATOM 647 C C . LEU A 1 88 ? -0.900 -6.058 9.523 1.00 92.00 88 LEU A C 1
ATOM 649 O O . LEU A 1 88 ? -1.922 -5.429 9.246 1.00 92.00 88 LEU A O 1
ATOM 653 N N . ARG A 1 89 ? -0.875 -6.937 10.530 1.00 92.69 89 ARG A N 1
ATOM 654 C CA . ARG A 1 89 ? -2.048 -7.222 11.365 1.00 92.69 89 ARG A CA 1
ATOM 655 C C . ARG A 1 89 ? -2.535 -5.985 12.121 1.00 92.69 89 ARG A C 1
ATOM 657 O O . ARG A 1 89 ? -3.745 -5.778 12.218 1.00 92.69 89 ARG A O 1
ATOM 664 N N . ALA A 1 90 ? -1.623 -5.148 12.618 1.00 92.00 90 ALA A N 1
ATOM 665 C CA . ALA A 1 90 ? -1.993 -3.901 13.280 1.00 92.00 90 ALA A CA 1
ATOM 666 C C . ALA A 1 90 ? -2.748 -2.954 12.328 1.00 92.00 90 ALA A C 1
ATOM 668 O O . ALA A 1 90 ? -3.762 -2.380 12.736 1.00 92.00 90 ALA A O 1
ATOM 669 N N . ILE A 1 91 ? -2.321 -2.868 11.062 1.00 95.00 91 ILE A N 1
ATOM 670 C CA . ILE A 1 91 ? -2.990 -2.094 10.003 1.00 95.00 91 ILE A CA 1
ATOM 671 C C . ILE A 1 91 ? -4.365 -2.691 9.670 1.00 95.00 91 ILE A C 1
ATOM 673 O O . ILE A 1 91 ? -5.351 -1.960 9.583 1.00 95.00 91 ILE A O 1
ATOM 677 N N . VAL A 1 92 ? -4.474 -4.019 9.545 1.00 95.19 92 VAL A N 1
ATOM 678 C CA . VAL A 1 92 ? -5.761 -4.702 9.300 1.00 95.19 92 VAL A CA 1
ATOM 679 C C . VAL A 1 92 ? -6.785 -4.357 10.374 1.00 95.19 92 VAL A C 1
ATOM 681 O O . VAL A 1 92 ? -7.937 -4.046 10.068 1.00 95.19 92 VAL A O 1
ATOM 684 N N . ASP A 1 93 ? -6.382 -4.415 11.638 1.00 95.44 93 ASP A N 1
ATOM 685 C CA . ASP A 1 93 ? -7.266 -4.084 12.748 1.00 95.44 93 ASP A CA 1
ATOM 686 C C . ASP A 1 93 ? -7.634 -2.583 12.747 1.00 95.44 93 ASP A C 1
ATOM 688 O O . ASP A 1 93 ? -8.758 -2.238 13.095 1.00 95.44 93 ASP A O 1
ATOM 692 N N . ALA A 1 94 ? -6.774 -1.703 12.214 1.00 96.00 94 ALA A N 1
ATOM 693 C CA . ALA A 1 94 ? -7.045 -0.259 12.114 1.00 96.00 94 ALA A CA 1
ATOM 694 C C . ALA A 1 94 ? -8.136 0.020 11.099 1.00 96.00 94 ALA A C 1
ATOM 696 O O . ALA A 1 94 ? -9.075 0.761 11.364 1.00 96.00 94 ALA A O 1
ATOM 697 N N . ILE A 1 95 ? -8.030 -0.630 9.941 1.00 95.50 95 ILE A N 1
ATOM 698 C CA . ILE A 1 95 ? -9.029 -0.548 8.882 1.00 95.50 95 ILE A CA 1
ATOM 699 C C . ILE A 1 95 ? -10.397 -1.007 9.404 1.00 95.50 95 ILE A C 1
ATOM 701 O O . ILE A 1 95 ? -11.416 -0.410 9.056 1.00 95.50 95 ILE A O 1
ATOM 705 N N . LYS A 1 96 ? -10.444 -2.048 10.248 1.00 93.81 96 LYS A N 1
ATOM 706 C CA . LYS A 1 96 ? -11.700 -2.507 10.863 1.00 93.81 96 LYS A CA 1
ATOM 707 C C . LYS A 1 96 ? -12.283 -1.462 11.812 1.00 93.81 96 LYS A C 1
ATOM 709 O O . LYS A 1 96 ? -13.477 -1.190 11.705 1.00 93.81 96 LYS A O 1
ATOM 714 N N . ASP A 1 97 ? -11.461 -0.901 12.697 1.00 94.94 97 ASP A N 1
ATOM 715 C CA . ASP A 1 97 ? -11.875 0.123 13.662 1.00 94.94 97 ASP A CA 1
ATOM 716 C C . ASP A 1 97 ? -12.391 1.386 12.942 1.00 94.94 97 ASP A C 1
ATOM 718 O O . ASP A 1 97 ? -13.507 1.842 13.188 1.00 94.94 97 ASP A O 1
ATOM 722 N N . LEU A 1 98 ? -11.637 1.882 11.954 1.00 94.31 98 LEU A N 1
ATOM 723 C CA . LEU A 1 98 ? -12.017 3.020 11.110 1.00 94.31 98 LEU A CA 1
ATOM 724 C C . LEU A 1 98 ? -13.377 2.811 10.441 1.00 94.31 98 LEU A C 1
ATOM 726 O O . LEU A 1 98 ? -14.242 3.683 10.497 1.00 94.31 98 LEU A O 1
ATOM 730 N N . GLN A 1 99 ? -13.594 1.641 9.838 1.00 91.25 99 GLN A N 1
ATOM 731 C CA . GLN A 1 99 ? -14.867 1.332 9.190 1.00 91.25 99 GLN A CA 1
ATOM 732 C C . GLN A 1 99 ? -16.028 1.207 10.174 1.00 91.25 99 GLN A C 1
ATOM 734 O O . GLN A 1 99 ? -17.144 1.596 9.830 1.00 91.25 99 GLN A O 1
ATOM 739 N N . ALA A 1 100 ? -15.790 0.686 11.382 1.00 90.75 100 ALA A N 1
ATOM 740 C CA . ALA A 1 100 ? -16.806 0.661 12.433 1.00 90.75 100 ALA A CA 1
ATOM 741 C C . ALA A 1 100 ? -17.235 2.085 12.840 1.00 90.75 100 ALA A C 1
ATOM 743 O O . ALA A 1 100 ? -18.397 2.307 13.180 1.00 90.75 100 ALA A O 1
ATOM 744 N N . GLU A 1 101 ? -16.326 3.053 12.717 1.00 91.25 101 GLU A N 1
ATOM 745 C CA . GLU A 1 101 ? -16.574 4.479 12.943 1.00 91.25 101 GLU A CA 1
ATOM 746 C C . GLU A 1 101 ? -17.033 5.253 11.692 1.00 91.25 101 GLU A C 1
ATOM 748 O O . GLU A 1 101 ? -17.271 6.459 11.774 1.00 91.25 101 GLU A O 1
ATOM 753 N N . GLY A 1 102 ? -17.215 4.578 10.550 1.00 89.69 102 GLY A N 1
ATOM 754 C CA . GLY A 1 102 ? -17.738 5.184 9.320 1.00 89.69 102 GLY A CA 1
ATOM 755 C C . GLY A 1 102 ? -16.698 5.678 8.317 1.00 89.69 102 GLY A C 1
ATOM 756 O O . GLY A 1 102 ? -17.062 6.220 7.273 1.00 89.69 102 GLY A O 1
ATOM 757 N N . TRP A 1 103 ? -15.411 5.491 8.599 1.00 92.56 103 TRP A N 1
ATOM 758 C CA . TRP A 1 103 ? -14.323 5.912 7.722 1.00 92.56 103 TRP A CA 1
ATOM 759 C C . TRP A 1 103 ? -14.003 4.856 6.649 1.00 92.56 103 TRP A C 1
ATOM 761 O O . TRP A 1 103 ? -14.050 3.652 6.918 1.00 92.56 103 TRP A O 1
ATOM 771 N N . PRO A 1 104 ? -13.651 5.265 5.415 1.00 91.19 104 PRO A N 1
ATOM 772 C CA . PRO A 1 104 ? -13.188 4.337 4.391 1.00 91.19 104 PRO A CA 1
ATOM 773 C C . PRO A 1 104 ? -11.809 3.758 4.758 1.00 91.19 104 PRO A C 1
ATOM 775 O O . PRO A 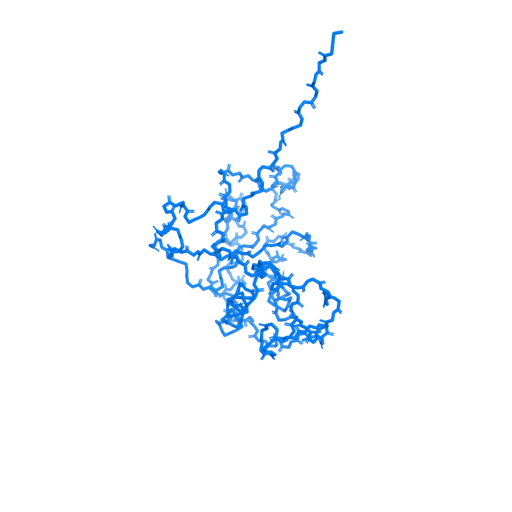1 104 ? -11.027 4.433 5.427 1.00 91.19 104 PRO A O 1
ATOM 778 N N . PRO A 1 105 ? -11.445 2.555 4.268 1.00 93.38 105 PRO A N 1
ATOM 779 C CA . PRO A 1 105 ? -10.141 1.946 4.553 1.00 93.38 105 PRO A CA 1
ATOM 780 C C . PRO A 1 105 ? -8.933 2.836 4.230 1.00 93.38 105 PRO A C 1
ATOM 782 O O . PRO A 1 105 ? -7.930 2.767 4.932 1.00 93.38 105 PRO A O 1
ATOM 785 N N . VAL A 1 106 ? -9.026 3.695 3.206 1.00 94.00 106 VAL A N 1
ATOM 786 C CA . VAL A 1 106 ? -7.948 4.626 2.820 1.00 94.00 106 VAL A CA 1
ATOM 787 C C . VAL A 1 106 ? -7.578 5.616 3.932 1.00 94.00 106 VAL A C 1
ATOM 789 O O . VAL A 1 106 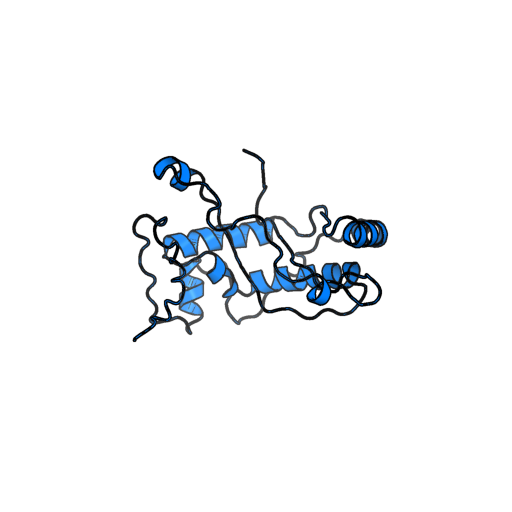? -6.456 6.107 3.963 1.00 94.00 106 VAL A O 1
ATOM 792 N N . ALA A 1 107 ? -8.463 5.852 4.907 1.00 95.38 107 ALA A N 1
ATOM 793 C CA . ALA A 1 107 ? -8.156 6.683 6.070 1.00 95.38 107 ALA A CA 1
ATOM 794 C C . ALA A 1 107 ? -7.029 6.105 6.953 1.00 95.38 107 ALA A C 1
ATOM 796 O O . ALA A 1 107 ? -6.503 6.804 7.812 1.00 95.38 107 ALA A O 1
ATOM 797 N N . VAL A 1 108 ? -6.603 4.856 6.725 1.00 96.19 108 VAL A N 1
ATOM 798 C CA . VAL A 1 108 ? -5.445 4.276 7.416 1.00 96.19 108 VAL A CA 1
ATOM 799 C C . VAL A 1 108 ? -4.128 4.999 7.089 1.00 96.19 108 VAL A C 1
ATOM 801 O O . VAL A 1 108 ? -3.199 4.959 7.885 1.00 96.19 108 VAL A O 1
ATOM 804 N N . PHE A 1 109 ? -4.047 5.740 5.979 1.00 95.06 109 PHE A N 1
ATOM 805 C CA . PHE A 1 109 ? -2.877 6.571 5.661 1.00 95.06 109 PHE A CA 1
ATOM 806 C C . PHE A 1 109 ? -2.731 7.813 6.560 1.00 95.06 109 PHE A C 1
ATOM 808 O O . PHE A 1 109 ? -1.761 8.554 6.430 1.00 95.06 109 PHE A O 1
ATOM 815 N N . MET A 1 110 ? -3.648 8.034 7.507 1.00 95.12 110 MET A N 1
ATOM 816 C CA . MET A 1 110 ? -3.456 9.025 8.570 1.00 95.12 110 MET A CA 1
ATOM 817 C C . MET A 1 110 ? -2.410 8.596 9.607 1.00 95.12 110 MET A C 1
ATOM 819 O O . MET A 1 110 ? -1.970 9.439 10.386 1.00 95.12 110 MET A O 1
ATOM 823 N N . TYR A 1 111 ? -2.028 7.314 9.639 1.00 95.62 111 TYR A N 1
ATOM 824 C CA . TYR A 1 111 ? -1.180 6.759 10.690 1.00 95.62 111 TYR A CA 1
ATOM 825 C C . TYR A 1 111 ? 0.264 6.522 10.244 1.00 95.62 111 TYR A C 1
ATOM 827 O O . TYR A 1 111 ? 0.520 6.014 9.150 1.00 95.62 111 TYR A O 1
ATOM 835 N N . ASP A 1 112 ? 1.204 6.836 11.133 1.00 94.44 112 ASP A N 1
ATOM 836 C CA . ASP A 1 112 ? 2.645 6.812 10.866 1.00 94.44 112 ASP A CA 1
ATOM 837 C C . ASP A 1 112 ? 3.143 5.403 10.498 1.00 94.44 112 ASP A C 1
ATOM 839 O O . ASP A 1 112 ? 3.955 5.242 9.590 1.00 94.44 112 ASP A O 1
ATOM 843 N N . GLU A 1 113 ? 2.616 4.354 11.136 1.00 92.81 113 GLU A N 1
ATOM 844 C CA . GLU A 1 113 ? 3.060 2.974 10.899 1.00 92.81 113 GLU A CA 1
ATOM 845 C C . GLU A 1 113 ? 2.729 2.469 9.482 1.00 92.81 113 GLU A C 1
ATOM 847 O O . GLU A 1 113 ? 3.386 1.556 8.979 1.00 92.81 113 GLU A O 1
ATOM 852 N N . VAL A 1 114 ? 1.731 3.054 8.808 1.00 93.69 114 VAL A N 1
ATOM 853 C CA . VAL A 1 114 ? 1.443 2.734 7.398 1.00 93.69 114 VAL A CA 1
ATOM 854 C C . VAL A 1 114 ? 2.520 3.326 6.494 1.00 93.69 114 VAL A C 1
ATOM 856 O O . VAL A 1 114 ? 2.962 2.668 5.552 1.00 93.69 114 VAL A O 1
ATOM 859 N N . TRP A 1 115 ? 3.002 4.527 6.813 1.00 92.81 115 TRP A N 1
ATOM 860 C CA . TRP A 1 115 ? 4.110 5.157 6.100 1.00 92.81 115 TRP A CA 1
ATOM 861 C C . TRP A 1 115 ? 5.438 4.439 6.337 1.00 92.81 115 TRP A C 1
ATOM 863 O O . TRP A 1 115 ? 6.219 4.317 5.397 1.00 92.81 115 TRP A O 1
ATOM 873 N N . ASP A 1 116 ? 5.664 3.877 7.526 1.00 90.56 116 ASP A N 1
ATOM 874 C CA . ASP A 1 116 ? 6.829 3.020 7.787 1.00 90.56 116 ASP A CA 1
ATOM 875 C C . ASP A 1 116 ? 6.842 1.778 6.887 1.00 90.56 116 ASP A C 1
ATOM 877 O O . ASP A 1 116 ? 7.888 1.388 6.361 1.00 90.56 116 ASP A O 1
ATOM 881 N N . VAL A 1 117 ? 5.677 1.157 6.678 1.00 90.94 117 VAL A N 1
ATOM 882 C CA . VAL A 1 117 ? 5.530 0.023 5.756 1.00 90.94 117 VAL A CA 1
ATOM 883 C C . VAL A 1 117 ? 5.831 0.447 4.318 1.00 90.94 117 VAL A C 1
ATOM 885 O O . VAL A 1 117 ? 6.582 -0.242 3.628 1.00 90.94 117 VAL A O 1
ATOM 888 N N . VAL A 1 118 ? 5.310 1.592 3.869 1.00 91.44 118 VAL A N 1
ATOM 889 C CA . VAL A 1 118 ? 5.611 2.136 2.532 1.00 91.44 118 VAL A CA 1
ATOM 890 C C . VAL A 1 118 ? 7.110 2.407 2.377 1.00 91.44 118 VAL A C 1
ATOM 892 O O . VAL A 1 118 ? 7.716 1.965 1.402 1.00 91.44 118 VAL A O 1
ATOM 895 N N . ALA A 1 119 ? 7.728 3.071 3.355 1.00 89.94 119 ALA A N 1
ATOM 896 C CA . ALA A 1 119 ? 9.158 3.366 3.354 1.00 89.94 119 ALA A CA 1
ATOM 897 C C . ALA A 1 119 ? 10.010 2.087 3.343 1.00 89.94 119 ALA A C 1
ATOM 899 O O . ALA A 1 119 ? 11.041 2.025 2.677 1.00 89.94 119 ALA A O 1
ATOM 900 N N . SER A 1 120 ? 9.552 1.035 4.020 1.00 88.62 120 SER A N 1
ATOM 901 C CA . SER A 1 120 ? 10.219 -0.268 4.037 1.00 88.62 120 SER A CA 1
ATOM 902 C C . SER A 1 120 ? 10.239 -0.947 2.664 1.00 88.62 120 SER A C 1
ATOM 904 O O . SER A 1 120 ? 11.175 -1.671 2.348 1.00 88.62 120 SER A O 1
ATOM 906 N N . LEU A 1 121 ? 9.244 -0.705 1.810 1.00 89.69 121 LEU A N 1
ATOM 907 C CA . LEU A 1 121 ? 9.196 -1.271 0.456 1.00 89.69 121 LEU A CA 1
ATOM 908 C C . LEU A 1 121 ? 10.049 -0.489 -0.554 1.00 89.69 121 LEU A C 1
ATOM 910 O O . LEU A 1 121 ? 10.275 -0.965 -1.667 1.00 89.69 121 LEU A O 1
ATOM 914 N N . TRP A 1 122 ? 10.550 0.686 -0.171 1.00 91.19 122 TRP A N 1
ATOM 915 C CA . TRP A 1 122 ? 11.283 1.580 -1.064 1.00 91.19 122 TRP A CA 1
ATOM 916 C C . TRP A 1 122 ? 12.533 0.949 -1.687 1.00 91.19 122 TRP A C 1
ATOM 918 O O . TRP A 1 122 ? 12.643 0.972 -2.914 1.00 91.19 122 TRP A O 1
ATOM 928 N N . PRO A 1 123 ? 13.433 0.297 -0.918 1.00 89.19 123 PRO A N 1
ATOM 929 C CA . PRO A 1 123 ? 14.628 -0.316 -1.497 1.00 89.19 123 PRO A CA 1
ATOM 930 C C . PRO A 1 123 ? 14.291 -1.434 -2.490 1.00 89.19 123 PRO A C 1
ATOM 932 O O . PRO A 1 123 ? 15.024 -1.662 -3.449 1.00 89.19 123 PRO A O 1
ATOM 935 N N . PHE A 1 124 ? 13.166 -2.126 -2.285 1.00 89.19 124 PHE A N 1
ATOM 936 C CA . PHE A 1 124 ? 12.702 -3.150 -3.215 1.00 89.19 124 PHE A CA 1
ATOM 937 C C . PHE A 1 124 ? 12.221 -2.535 -4.535 1.00 89.19 124 PHE A C 1
ATOM 939 O O . PHE A 1 124 ? 12.592 -3.023 -5.602 1.00 89.19 124 PHE A O 1
ATOM 946 N N . ALA A 1 125 ? 11.468 -1.433 -4.480 1.00 92.81 125 ALA A N 1
ATOM 947 C CA . ALA A 1 125 ? 11.059 -0.698 -5.676 1.00 92.81 125 ALA A CA 1
ATOM 948 C C . ALA A 1 125 ? 12.267 -0.145 -6.453 1.00 92.81 125 ALA A C 1
ATOM 950 O O . ALA A 1 125 ? 12.332 -0.312 -7.670 1.00 92.81 125 ALA A O 1
ATOM 951 N N . GLU A 1 126 ? 13.251 0.439 -5.759 1.00 93.19 126 GLU A N 1
ATOM 952 C CA . GLU A 1 126 ? 14.501 0.908 -6.376 1.00 93.19 126 GLU A CA 1
ATOM 953 C C . GLU A 1 126 ? 15.282 -0.234 -7.028 1.00 93.19 126 GLU A C 1
ATOM 955 O O . GLU A 1 126 ? 15.804 -0.091 -8.134 1.00 93.19 126 GLU A O 1
ATOM 960 N N . SER A 1 127 ? 15.325 -1.396 -6.370 1.00 91.62 127 SER A N 1
ATOM 961 C CA . SER A 1 127 ? 15.970 -2.593 -6.902 1.00 91.62 127 SER A CA 1
ATOM 962 C C . SER A 1 127 ? 15.300 -3.067 -8.193 1.00 91.62 127 SER A C 1
ATOM 964 O O . SER A 1 127 ? 15.990 -3.327 -9.175 1.00 91.62 127 SER A O 1
ATOM 966 N N . LEU A 1 128 ? 13.966 -3.125 -8.240 1.00 93.31 128 LEU A N 1
ATOM 967 C CA . LEU A 1 128 ? 13.232 -3.560 -9.431 1.00 93.31 128 LEU A CA 1
ATOM 968 C C . LEU A 1 128 ? 13.302 -2.556 -10.588 1.00 93.31 128 LEU A C 1
ATOM 970 O O . LEU A 1 128 ? 13.427 -2.978 -11.733 1.00 93.31 128 LEU A O 1
ATOM 974 N N . LEU A 1 129 ? 13.251 -1.253 -10.303 1.00 93.88 129 LEU A N 1
ATOM 975 C CA . LEU A 1 129 ? 13.339 -0.197 -11.321 1.00 93.88 129 LEU A CA 1
ATOM 976 C C . LEU A 1 129 ? 14.782 0.180 -11.694 1.00 93.88 129 LEU A C 1
ATOM 978 O O . LEU A 1 129 ? 14.998 0.980 -12.601 1.00 93.88 129 LEU A O 1
ATOM 982 N N . GLY A 1 130 ? 15.780 -0.398 -11.020 1.00 91.50 130 GLY A N 1
ATOM 983 C CA . GLY A 1 130 ? 17.194 -0.227 -11.356 1.00 91.50 130 GLY A CA 1
ATOM 984 C C . GLY A 1 130 ? 17.785 1.131 -10.964 1.00 91.50 130 GLY A C 1
ATOM 985 O O . GLY A 1 130 ? 18.810 1.534 -11.516 1.00 91.50 130 GLY A O 1
ATOM 986 N N . GLY A 1 131 ? 17.174 1.850 -10.021 1.00 91.81 131 GLY A N 1
ATOM 987 C CA . GLY A 1 131 ? 17.657 3.160 -9.600 1.00 91.81 131 GLY A CA 1
ATOM 988 C C . GLY A 1 131 ? 16.743 3.878 -8.608 1.00 91.81 131 GLY A C 1
ATOM 989 O O . GLY A 1 131 ? 15.744 3.311 -8.172 1.00 91.81 131 GLY A O 1
ATOM 990 N N . PRO A 1 132 ? 17.085 5.127 -8.243 1.00 94.38 132 PRO A N 1
ATOM 991 C CA . PRO A 1 132 ? 16.294 5.925 -7.315 1.00 94.38 132 PRO A CA 1
ATOM 992 C C . PRO A 1 132 ? 14.871 6.138 -7.823 1.00 94.38 132 PRO A C 1
ATOM 994 O O . PRO A 1 132 ? 14.668 6.470 -8.994 1.00 94.38 132 PRO A O 1
ATOM 997 N N . VAL A 1 133 ? 13.901 6.012 -6.923 1.00 94.81 133 VAL A N 1
ATOM 998 C CA . VAL A 1 133 ? 12.481 6.201 -7.235 1.00 94.81 133 VAL A CA 1
ATOM 999 C C . VAL A 1 133 ? 11.903 7.373 -6.457 1.00 94.81 133 VAL A C 1
ATOM 1001 O O . VAL A 1 133 ? 12.421 7.791 -5.420 1.00 94.81 133 VAL A O 1
ATOM 1004 N N . VAL A 1 134 ? 10.801 7.904 -6.972 1.00 94.50 134 VAL A N 1
ATOM 1005 C CA . VAL A 1 134 ? 9.956 8.864 -6.266 1.00 94.50 134 VAL A CA 1
ATOM 1006 C C . VAL A 1 134 ? 8.576 8.265 -6.095 1.00 94.50 134 VAL A C 1
ATOM 1008 O O . VAL A 1 134 ? 8.134 7.450 -6.904 1.00 94.50 134 VAL A O 1
ATOM 1011 N N . LEU A 1 135 ? 7.891 8.695 -5.045 1.00 91.50 135 LEU A N 1
ATOM 1012 C CA . LEU A 1 135 ? 6.524 8.281 -4.813 1.00 91.50 135 LEU A CA 1
ATOM 1013 C C . LEU A 1 135 ? 5.574 9.083 -5.687 1.00 91.50 135 LEU A C 1
ATOM 1015 O O . LEU A 1 135 ? 5.511 10.311 -5.607 1.00 91.50 135 LEU A O 1
ATOM 1019 N N . GLU A 1 136 ? 4.809 8.359 -6.484 1.00 89.69 136 GLU A N 1
ATOM 1020 C CA . GLU A 1 136 ? 3.594 8.875 -7.083 1.00 89.69 136 GLU A CA 1
ATOM 1021 C C . GLU A 1 136 ? 2.488 8.836 -6.000 1.00 89.69 136 GLU A C 1
ATOM 1023 O O . GLU A 1 136 ? 2.357 7.830 -5.299 1.00 89.69 136 GLU A O 1
ATOM 1028 N N . PRO A 1 137 ? 1.755 9.939 -5.755 1.00 84.69 137 PRO A N 1
ATOM 1029 C CA . PRO A 1 137 ? 0.872 10.071 -4.595 1.00 84.69 137 PRO A CA 1
ATOM 1030 C C . PRO A 1 137 ? -0.493 9.367 -4.751 1.00 84.69 137 PRO A C 1
ATOM 1032 O O . PRO A 1 137 ? -1.484 9.829 -4.180 1.00 84.69 137 PRO A O 1
ATOM 1035 N N . SER A 1 138 ? -0.574 8.255 -5.484 1.00 88.06 138 SER A N 1
ATOM 1036 C CA . SER A 1 138 ? -1.782 7.434 -5.601 1.00 88.06 138 SER A CA 1
ATOM 1037 C C . SER A 1 138 ? -1.760 6.285 -4.602 1.00 88.06 138 SER A C 1
ATOM 1039 O O . SER A 1 138 ? -1.244 5.197 -4.855 1.00 88.06 138 SER A O 1
ATOM 1041 N N . PHE A 1 139 ? -2.391 6.517 -3.452 1.00 90.56 139 PHE A N 1
ATOM 1042 C CA . PHE A 1 139 ? -2.598 5.495 -2.434 1.00 90.56 139 PHE A CA 1
ATOM 1043 C C . PHE A 1 139 ? -4.050 5.083 -2.342 1.00 90.56 139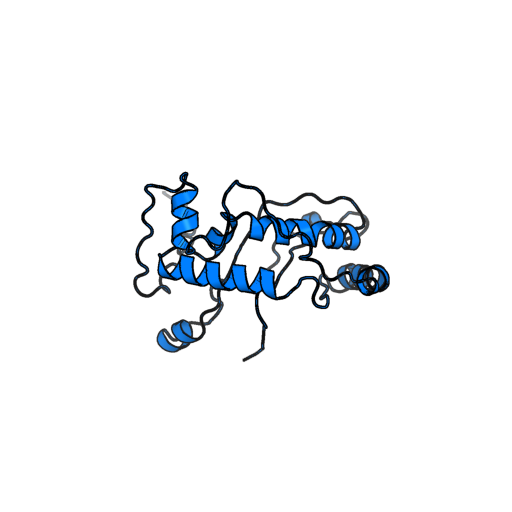 PHE A C 1
ATOM 1045 O O . PHE A 1 139 ? -4.969 5.901 -2.323 1.00 90.56 139 PHE A O 1
ATOM 1052 N N . THR A 1 140 ? -4.245 3.783 -2.191 1.00 90.94 140 THR A N 1
ATOM 1053 C CA . THR A 1 140 ? -5.550 3.215 -1.918 1.00 90.94 140 THR A CA 1
ATOM 1054 C C . THR A 1 140 ? -5.419 2.087 -0.913 1.00 90.94 140 THR A C 1
ATOM 1056 O O . THR A 1 140 ? -4.414 1.380 -0.859 1.00 90.94 140 THR A O 1
ATOM 1059 N N . ALA A 1 141 ? -6.458 1.918 -0.107 1.00 92.88 141 ALA A N 1
ATOM 1060 C CA . ALA A 1 141 ? -6.634 0.739 0.712 1.00 92.88 141 ALA A CA 1
ATOM 1061 C C . ALA A 1 141 ? -8.035 0.199 0.455 1.00 92.88 141 ALA A C 1
ATOM 1063 O O . ALA A 1 141 ? -9.020 0.942 0.415 1.00 92.88 141 ALA A O 1
ATOM 1064 N N . PHE A 1 142 ? -8.122 -1.116 0.306 1.00 89.00 142 PHE A N 1
ATOM 1065 C CA . PHE A 1 142 ? -9.375 -1.808 0.069 1.00 89.00 142 PHE A CA 1
ATOM 1066 C C . PHE A 1 142 ? -9.576 -2.866 1.139 1.00 89.00 142 PHE A C 1
ATOM 1068 O O . PHE A 1 142 ? -8.644 -3.560 1.537 1.00 89.00 142 PHE A O 1
ATOM 1075 N N . ARG A 1 143 ? -10.826 -3.032 1.566 1.00 87.31 143 ARG A N 1
ATOM 1076 C CA . ARG A 1 143 ? -11.238 -4.188 2.354 1.00 87.31 143 ARG A CA 1
ATOM 1077 C C . ARG A 1 143 ? -12.384 -4.875 1.642 1.00 87.31 143 ARG A C 1
ATOM 1079 O O . ARG A 1 143 ? -13.463 -4.302 1.489 1.00 87.31 143 ARG A O 1
ATOM 1086 N N . LEU A 1 144 ? -12.146 -6.113 1.237 1.00 83.50 144 LEU A N 1
ATOM 1087 C CA . LEU A 1 144 ? -13.175 -6.976 0.686 1.00 83.50 144 LEU A CA 1
ATOM 1088 C C . LEU A 1 144 ? -13.996 -7.581 1.828 1.00 83.50 144 LEU A C 1
ATOM 1090 O O . LEU A 1 144 ? -13.451 -8.162 2.764 1.00 83.50 144 LEU A O 1
ATOM 1094 N N . ASN A 1 145 ? -15.317 -7.405 1.778 1.00 77.44 145 ASN A N 1
ATOM 1095 C CA . ASN A 1 145 ? -16.235 -7.946 2.776 1.00 77.44 145 ASN A CA 1
ATOM 1096 C C . ASN A 1 145 ? -17.201 -8.939 2.119 1.00 77.44 145 ASN A C 1
ATOM 1098 O O . ASN A 1 145 ? -18.269 -8.570 1.627 1.00 77.44 145 ASN A O 1
ATOM 1102 N N . HIS A 1 146 ? -16.811 -10.215 2.129 1.00 73.75 146 HIS A N 1
ATOM 1103 C CA . HIS A 1 146 ? -17.598 -11.302 1.545 1.00 73.75 146 HIS A CA 1
ATOM 1104 C C . HIS A 1 146 ? -18.955 -11.489 2.230 1.00 73.75 146 HIS A C 1
ATOM 1106 O O . HIS A 1 146 ? -19.919 -11.859 1.566 1.00 73.75 146 HIS A O 1
ATOM 1112 N N . ALA A 1 147 ? -19.068 -11.202 3.532 1.00 73.69 147 ALA A N 1
ATOM 1113 C CA . ALA A 1 147 ? -20.335 -11.326 4.251 1.00 73.69 147 ALA A CA 1
ATOM 1114 C C . ALA A 1 147 ? -21.372 -10.315 3.733 1.00 73.69 147 ALA A C 1
ATOM 1116 O O . ALA A 1 147 ? -22.464 -10.710 3.331 1.00 73.69 147 ALA A O 1
ATOM 1117 N N . LEU A 1 148 ? -20.990 -9.037 3.624 1.00 68.06 148 LEU A N 1
ATOM 1118 C CA . LEU A 1 148 ? -21.868 -7.988 3.086 1.00 68.06 148 LEU A CA 1
ATOM 1119 C C . LEU A 1 148 ? -22.249 -8.232 1.620 1.00 68.06 148 LEU A C 1
ATOM 1121 O O . LEU A 1 148 ? -23.370 -7.943 1.204 1.00 68.06 148 LEU A O 1
ATOM 1125 N N . SER A 1 149 ? -21.337 -8.784 0.820 1.00 68.19 149 SER A N 1
ATOM 1126 C CA . SER A 1 149 ? -21.644 -9.182 -0.557 1.00 68.19 149 SER A CA 1
ATOM 1127 C C . SER A 1 149 ? -22.695 -10.285 -0.628 1.00 68.19 149 SER A C 1
ATOM 1129 O O . SER A 1 149 ? -23.640 -10.162 -1.405 1.00 68.19 149 SER A O 1
ATOM 1131 N N . ARG A 1 150 ? -22.565 -11.337 0.191 1.00 70.94 150 ARG A N 1
ATOM 1132 C CA . ARG A 1 150 ? -23.541 -12.436 0.229 1.00 70.94 150 ARG A CA 1
ATOM 1133 C C . ARG A 1 150 ? -24.927 -11.932 0.628 1.00 70.94 150 ARG A C 1
ATOM 1135 O O . ARG A 1 150 ? -25.912 -12.347 0.030 1.00 70.94 150 ARG A O 1
ATOM 1142 N N . GLU A 1 151 ? -24.997 -11.016 1.590 1.00 72.81 151 GLU A N 1
ATOM 1143 C CA . GLU A 1 151 ? -26.257 -10.409 2.040 1.00 72.81 151 GLU A CA 1
ATOM 1144 C C . GLU A 1 151 ? -26.892 -9.497 0.981 1.00 72.81 151 GLU A C 1
ATOM 1146 O O . GLU A 1 151 ? -28.112 -9.476 0.829 1.00 72.81 151 GLU A O 1
ATOM 1151 N N . SER A 1 152 ? -26.074 -8.757 0.228 1.00 70.00 152 SER A N 1
ATOM 1152 C CA . SER A 1 152 ? -26.540 -7.808 -0.793 1.00 70.00 152 SER A CA 1
ATOM 1153 C C . SER A 1 152 ? -26.667 -8.401 -2.202 1.00 70.00 152 SER A C 1
ATOM 1155 O O . SER A 1 152 ? -27.158 -7.720 -3.102 1.00 70.00 152 SER A O 1
ATOM 1157 N N . ASN A 1 153 ? -26.225 -9.647 -2.409 1.00 66.56 153 ASN A N 1
ATOM 1158 C CA . ASN A 1 153 ? -26.086 -10.302 -3.713 1.00 66.56 153 ASN A CA 1
ATOM 1159 C C . ASN A 1 153 ? -25.284 -9.471 -4.744 1.00 66.56 153 ASN A C 1
ATOM 1161 O O . ASN A 1 153 ? -25.508 -9.568 -5.952 1.00 66.56 153 ASN A O 1
ATOM 1165 N N . LYS A 1 154 ? -24.364 -8.618 -4.271 1.00 65.38 154 LYS A N 1
ATOM 1166 C CA . LYS A 1 154 ? -23.463 -7.796 -5.099 1.00 65.38 154 LYS A CA 1
ATOM 1167 C C . LYS A 1 154 ? -22.062 -8.399 -5.085 1.00 65.38 154 LYS A C 1
ATOM 1169 O O . LYS A 1 154 ? -21.638 -8.913 -4.061 1.00 65.38 154 LYS A O 1
ATOM 1174 N N . TYR A 1 155 ? -21.326 -8.320 -6.189 1.00 67.44 155 TYR A N 1
ATOM 1175 C CA . TYR A 1 155 ? -19.970 -8.874 -6.309 1.00 67.44 155 TYR A CA 1
ATOM 1176 C C . TYR A 1 155 ? -18.973 -8.278 -5.287 1.00 67.44 155 TYR A C 1
ATOM 1178 O O . TYR A 1 155 ? -18.902 -7.058 -5.122 1.00 67.44 155 TYR A O 1
ATOM 1186 N N . VAL A 1 156 ? -18.173 -9.132 -4.625 1.00 66.44 156 VAL A N 1
ATOM 1187 C CA . VAL A 1 156 ? -17.040 -8.722 -3.768 1.00 66.44 156 VAL A CA 1
ATOM 1188 C C . VAL A 1 156 ? -15.899 -8.239 -4.659 1.00 66.44 156 VAL A C 1
ATOM 1190 O O . VAL A 1 156 ? -15.025 -9.004 -5.041 1.00 66.44 156 VAL A O 1
ATOM 1193 N N . GLY A 1 157 ? -15.926 -6.969 -5.039 1.00 64.31 157 GLY A N 1
ATOM 1194 C CA . GLY A 1 157 ? -14.889 -6.412 -5.909 1.00 64.31 157 GLY A CA 1
ATOM 1195 C C . GLY A 1 157 ? -15.369 -5.310 -6.832 1.00 64.31 157 GLY A C 1
ATOM 1196 O O . GLY A 1 157 ? -14.651 -4.959 -7.752 1.00 64.31 157 GLY A O 1
ATOM 1197 N N . THR A 1 158 ? -16.536 -4.712 -6.583 1.00 62.03 158 THR A N 1
ATOM 1198 C CA . THR A 1 158 ? -16.986 -3.504 -7.300 1.00 62.03 158 THR A CA 1
ATOM 1199 C C . THR A 1 158 ? -16.026 -2.315 -7.170 1.00 62.03 158 THR A C 1
ATOM 1201 O O . THR A 1 158 ? -16.181 -1.337 -7.892 1.00 62.03 158 THR A O 1
ATOM 1204 N N . ASN A 1 159 ? -15.061 -2.385 -6.245 1.00 63.41 159 ASN A N 1
ATOM 1205 C CA . ASN A 1 159 ? -13.975 -1.413 -6.103 1.00 63.41 159 ASN A CA 1
ATOM 1206 C C . ASN A 1 159 ? -12.895 -1.570 -7.186 1.00 63.41 159 ASN A C 1
ATOM 1208 O O . ASN A 1 159 ? -12.120 -0.646 -7.401 1.00 63.41 159 ASN A O 1
ATOM 1212 N N . PHE A 1 160 ? -12.848 -2.721 -7.861 1.00 67.38 160 PHE A N 1
ATOM 1213 C CA . PHE A 1 160 ? -11.973 -2.986 -8.993 1.00 67.38 160 PHE A CA 1
ATOM 1214 C C . PHE A 1 160 ? -12.841 -2.952 -10.250 1.00 67.38 160 PHE A C 1
ATOM 1216 O O . PHE A 1 160 ? -13.781 -3.734 -10.390 1.00 67.38 160 PHE A O 1
ATOM 1223 N N . GLY A 1 161 ? -12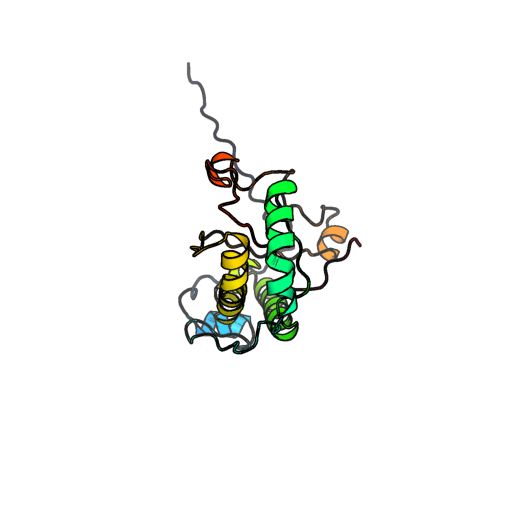.587 -1.978 -11.123 1.00 63.06 161 GLY A N 1
ATOM 1224 C CA . GLY A 1 161 ? -13.344 -1.811 -12.360 1.00 63.06 161 GLY A CA 1
ATOM 1225 C C . GLY A 1 161 ? -13.193 -2.990 -13.329 1.00 63.06 161 GLY A C 1
ATOM 1226 O O . GLY A 1 161 ? -12.657 -4.050 -13.008 1.00 63.06 161 GLY A O 1
ATOM 1227 N N . LEU A 1 162 ? -13.637 -2.785 -14.571 1.00 79.31 162 LEU A N 1
ATOM 1228 C CA . LEU A 1 162 ? -13.264 -3.673 -15.676 1.00 79.31 162 LEU A CA 1
ATOM 1229 C C . LEU A 1 162 ? -11.727 -3.750 -15.801 1.00 79.31 162 LEU A C 1
ATOM 1231 O O . LEU A 1 162 ? -11.042 -2.819 -15.363 1.00 79.31 162 LEU A O 1
ATOM 1235 N N . PRO A 1 163 ? -11.174 -4.815 -16.411 1.00 84.75 163 PRO A N 1
ATOM 1236 C CA . PRO A 1 163 ? -9.742 -4.897 -16.684 1.00 84.75 163 PRO A CA 1
ATOM 1237 C C . PRO A 1 163 ? -9.225 -3.614 -17.348 1.00 84.75 163 PRO A C 1
ATOM 1239 O O . PRO A 1 163 ? -9.756 -3.187 -18.375 1.00 84.75 163 PRO A O 1
ATOM 1242 N N . HIS A 1 164 ? -8.214 -2.991 -16.746 1.00 86.75 164 HIS A N 1
ATOM 1243 C CA . HIS A 1 164 ? -7.638 -1.723 -17.193 1.00 86.75 164 HIS A CA 1
ATOM 1244 C C . HIS A 1 164 ? -6.133 -1.675 -16.906 1.00 86.75 164 HIS A C 1
ATOM 1246 O O . HIS A 1 164 ? -5.579 -2.578 -16.280 1.00 86.75 164 HIS A O 1
ATOM 1252 N N . ARG A 1 165 ? -5.478 -0.624 -17.406 1.00 88.62 165 ARG A N 1
ATOM 1253 C CA . ARG A 1 165 ? -4.124 -0.226 -17.016 1.00 88.62 165 ARG A CA 1
ATOM 1254 C C . ARG A 1 165 ? -4.222 1.099 -16.273 1.00 88.62 165 ARG A C 1
ATOM 1256 O O . ARG A 1 165 ? -4.969 1.965 -16.724 1.00 88.62 165 ARG A O 1
ATOM 1263 N N . ASP A 1 166 ? -3.455 1.246 -15.200 1.00 88.56 166 ASP A N 1
ATOM 1264 C CA . ASP A 1 166 ? -3.380 2.504 -14.445 1.00 88.56 166 ASP A CA 1
ATOM 1265 C C . ASP A 1 166 ? -2.780 3.629 -15.307 1.00 88.56 166 ASP A C 1
ATOM 1267 O O . ASP A 1 166 ? -3.225 4.771 -15.248 1.00 88.56 166 ASP A O 1
ATOM 1271 N N . TYR A 1 167 ? -1.823 3.273 -16.173 1.00 91.75 167 TYR A N 1
ATOM 1272 C CA . TYR A 1 167 ? -1.103 4.193 -17.054 1.00 91.75 167 TYR A CA 1
ATOM 1273 C C . TYR A 1 167 ? -0.979 3.644 -18.478 1.00 91.75 167 TYR A C 1
ATOM 1275 O O . TYR A 1 167 ? -1.073 2.435 -18.732 1.00 91.75 167 TYR A O 1
ATOM 1283 N N . THR A 1 168 ? -0.746 4.539 -19.435 1.00 93.19 168 THR A N 1
ATOM 1284 C CA . THR A 1 168 ? -0.421 4.152 -20.810 1.00 93.19 168 THR A CA 1
ATOM 1285 C C . THR A 1 168 ? 0.987 3.556 -20.897 1.00 93.19 168 THR A C 1
ATOM 1287 O O . THR A 1 168 ? 1.846 3.820 -20.061 1.00 93.19 168 THR A O 1
ATOM 1290 N N . TYR A 1 169 ? 1.264 2.789 -21.959 1.00 91.12 169 TYR A N 1
ATOM 1291 C CA . TYR A 1 169 ? 2.595 2.205 -22.180 1.00 91.12 169 TYR A CA 1
ATOM 1292 C C . TYR A 1 169 ? 3.711 3.262 -22.188 1.00 91.12 169 TYR A C 1
ATOM 1294 O O . TYR A 1 169 ? 4.771 3.037 -21.620 1.00 91.12 169 TYR A O 1
ATOM 1302 N N . ALA A 1 170 ? 3.465 4.423 -22.803 1.00 92.12 170 ALA A N 1
ATOM 1303 C CA . ALA A 1 170 ? 4.455 5.496 -22.906 1.00 92.12 170 ALA A CA 1
ATOM 1304 C C . ALA A 1 170 ? 4.742 6.194 -21.564 1.00 92.12 170 ALA A C 1
ATOM 1306 O O . ALA A 1 170 ? 5.787 6.823 -21.420 1.00 92.12 170 ALA A O 1
ATOM 1307 N N . GLU A 1 171 ? 3.822 6.105 -20.602 1.00 92.31 171 GLU A N 1
ATOM 1308 C CA . GLU A 1 171 ? 4.004 6.632 -19.245 1.00 92.31 171 GLU A CA 1
ATOM 1309 C C . GLU A 1 171 ? 4.706 5.616 -18.338 1.00 92.31 171 GLU A C 1
ATOM 1311 O O . GLU A 1 171 ? 5.486 6.006 -17.473 1.00 92.31 171 GLU A O 1
ATOM 1316 N N . SER A 1 172 ? 4.458 4.318 -18.540 1.00 93.12 172 SER A N 1
ATOM 1317 C CA . SER A 1 172 ? 4.971 3.254 -17.670 1.00 93.12 172 SER A CA 1
ATOM 1318 C C . SER A 1 172 ? 6.270 2.601 -18.154 1.00 93.12 172 SER A C 1
ATOM 1320 O O . SER A 1 172 ? 6.918 1.908 -17.371 1.00 93.12 172 SER A O 1
ATOM 1322 N N . VAL A 1 173 ? 6.646 2.780 -19.425 1.00 92.62 173 VAL A N 1
ATOM 1323 C CA . VAL A 1 173 ? 7.818 2.146 -20.050 1.00 92.62 173 VAL A CA 1
ATOM 1324 C C . VAL A 1 173 ? 8.693 3.192 -20.736 1.00 92.62 173 VAL A C 1
ATOM 1326 O O . VAL A 1 173 ? 8.211 4.068 -21.456 1.00 92.62 173 VAL A O 1
ATOM 1329 N N . GLY A 1 174 ? 9.999 3.104 -20.502 1.00 88.88 174 GLY A N 1
ATOM 1330 C CA . GLY A 1 174 ? 10.997 3.973 -21.105 1.00 88.88 174 GLY A CA 1
ATOM 1331 C C . GLY A 1 174 ? 11.222 3.731 -22.595 1.00 88.88 174 GLY A C 1
ATOM 1332 O O . GLY A 1 174 ? 10.790 2.738 -23.175 1.00 88.88 174 GLY A O 1
ATOM 1333 N N . GLY A 1 175 ? 11.951 4.650 -23.235 1.00 86.50 175 GLY A N 1
ATOM 1334 C CA . GLY A 1 175 ? 12.350 4.503 -24.644 1.00 86.50 175 GLY A CA 1
ATOM 1335 C C . GLY A 1 175 ? 13.355 3.370 -24.896 1.00 86.50 175 GLY A C 1
ATOM 1336 O O . GLY A 1 175 ? 13.543 2.961 -26.037 1.00 86.50 175 GLY A O 1
ATOM 1337 N N . ASP A 1 176 ? 13.984 2.882 -23.831 1.00 87.44 176 ASP A N 1
ATOM 1338 C CA . ASP A 1 176 ? 14.830 1.687 -23.739 1.00 87.44 176 ASP A CA 1
ATOM 1339 C C . ASP A 1 176 ? 14.016 0.384 -23.638 1.00 87.44 176 ASP A C 1
ATOM 1341 O O . ASP A 1 176 ? 14.563 -0.688 -23.875 1.00 87.44 176 ASP A O 1
ATOM 1345 N N . GLY A 1 177 ? 12.709 0.474 -23.367 1.00 86.81 177 GLY A N 1
ATOM 1346 C CA . GLY A 1 177 ? 11.840 -0.678 -23.127 1.00 86.81 177 GLY A CA 1
ATOM 1347 C C . GLY A 1 177 ? 11.760 -1.093 -21.658 1.00 86.81 177 GLY A C 1
ATOM 1348 O O . GLY A 1 177 ? 11.010 -2.015 -21.346 1.00 86.81 177 GLY A O 1
ATOM 1349 N N . ASP A 1 178 ? 12.462 -0.397 -20.760 1.00 90.06 178 ASP A N 1
ATOM 1350 C CA . ASP A 1 178 ? 12.494 -0.747 -19.344 1.00 90.06 178 ASP A CA 1
ATOM 1351 C C . ASP A 1 178 ? 11.280 -0.170 -18.593 1.00 90.06 178 ASP A C 1
ATOM 1353 O O . ASP A 1 178 ? 10.862 0.967 -18.860 1.00 90.06 178 ASP A O 1
ATOM 1357 N N . PRO A 1 179 ? 10.698 -0.910 -17.630 1.00 93.06 179 PRO A N 1
ATOM 1358 C CA . PRO A 1 179 ? 9.676 -0.381 -16.733 1.00 93.06 179 PRO A CA 1
ATOM 1359 C C . PRO A 1 179 ? 10.185 0.853 -15.975 1.00 93.06 179 PRO A C 1
ATOM 1361 O O . PRO A 1 179 ? 11.313 0.874 -15.491 1.00 93.06 179 PRO A O 1
ATOM 1364 N N . ARG A 1 180 ? 9.343 1.882 -15.841 1.00 93.38 180 ARG A N 1
ATOM 1365 C CA . ARG A 1 180 ? 9.662 3.125 -15.104 1.00 93.38 180 ARG A CA 1
ATOM 1366 C C . ARG A 1 180 ? 8.699 3.438 -13.967 1.00 93.38 180 ARG A C 1
ATOM 1368 O O . ARG A 1 180 ? 8.938 4.369 -13.203 1.00 93.38 180 ARG A O 1
ATOM 1375 N N . LEU A 1 181 ? 7.613 2.678 -13.872 1.00 94.12 181 LEU A N 1
ATOM 1376 C CA . LEU A 1 181 ? 6.556 2.863 -12.890 1.00 94.12 181 LEU A CA 1
ATOM 1377 C C . LEU A 1 181 ? 6.140 1.503 -12.336 1.00 94.12 181 LEU A C 1
ATOM 1379 O O . LEU A 1 181 ? 5.991 0.542 -13.091 1.00 94.12 181 LEU A O 1
ATOM 1383 N N . LEU A 1 182 ? 5.937 1.440 -11.020 1.00 94.12 182 LEU A N 1
ATOM 1384 C CA . LEU A 1 182 ? 5.431 0.262 -10.323 1.00 94.12 182 LEU A CA 1
ATOM 1385 C C . LEU A 1 182 ? 4.187 0.614 -9.514 1.00 94.12 182 LEU A C 1
ATOM 1387 O O . LEU A 1 182 ? 4.247 1.452 -8.618 1.00 94.12 182 LEU A O 1
ATOM 1391 N N . SER A 1 183 ? 3.095 -0.103 -9.773 1.00 94.06 183 SER A N 1
ATOM 1392 C CA . SER A 1 183 ? 1.978 -0.208 -8.833 1.00 94.06 183 SER A CA 1
ATOM 1393 C C . SER A 1 183 ? 2.274 -1.356 -7.865 1.00 94.06 183 SER A C 1
ATOM 1395 O O . SER A 1 183 ? 2.374 -2.512 -8.280 1.00 94.06 183 SER A O 1
ATOM 1397 N N . VAL A 1 184 ? 2.423 -1.059 -6.571 1.00 93.69 184 VAL A N 1
ATOM 1398 C CA . VAL A 1 184 ? 2.707 -2.076 -5.546 1.00 93.69 184 VAL A CA 1
ATOM 1399 C C . VAL A 1 184 ? 1.415 -2.519 -4.869 1.00 93.69 184 VAL A C 1
ATOM 1401 O O . VAL A 1 184 ? 0.772 -1.751 -4.157 1.00 93.69 184 VAL A O 1
ATOM 1404 N N . TRP A 1 185 ? 1.060 -3.790 -5.050 1.00 93.50 185 TRP A N 1
ATOM 1405 C CA . TRP A 1 185 ? -0.051 -4.424 -4.343 1.00 93.50 185 TRP A CA 1
ATOM 1406 C C . TRP A 1 185 ? 0.471 -5.193 -3.134 1.00 93.50 185 TRP A C 1
ATOM 1408 O O . TRP A 1 185 ? 1.143 -6.211 -3.287 1.00 93.50 185 TRP A O 1
ATOM 1418 N N . LEU A 1 186 ? 0.142 -4.713 -1.932 1.00 93.19 186 LEU A N 1
ATOM 1419 C CA . LEU A 1 186 ? 0.515 -5.352 -0.671 1.00 93.19 186 LEU A CA 1
ATOM 1420 C C . LEU A 1 186 ? -0.713 -5.984 -0.003 1.00 93.19 186 LEU A C 1
ATOM 1422 O O . LEU A 1 186 ? -1.540 -5.271 0.574 1.00 93.19 186 LEU A O 1
ATOM 1426 N N . PRO A 1 187 ? -0.833 -7.319 -0.016 1.00 92.62 187 PRO A N 1
ATOM 1427 C CA . PRO A 1 187 ? -1.773 -8.004 0.850 1.00 92.62 187 PRO A CA 1
ATOM 1428 C C . PRO A 1 187 ? -1.448 -7.760 2.325 1.00 92.62 187 PRO A C 1
ATOM 1430 O O . PRO A 1 187 ? -0.346 -8.050 2.783 1.00 92.62 187 PRO A O 1
ATOM 1433 N N . LEU A 1 188 ? -2.420 -7.251 3.083 1.00 92.12 188 LEU A N 1
ATOM 1434 C CA . LEU A 1 188 ? -2.281 -7.068 4.535 1.00 92.12 188 LEU A CA 1
ATOM 1435 C C . LEU A 1 188 ? -2.659 -8.331 5.331 1.00 92.12 188 LEU A C 1
ATOM 1437 O O . LEU A 1 188 ? -2.416 -8.422 6.533 1.00 92.12 188 LEU A O 1
ATOM 1441 N N . ASN A 1 189 ? -3.282 -9.294 4.660 1.00 89.38 189 ASN A N 1
ATOM 1442 C CA . ASN A 1 189 ? -3.695 -10.594 5.167 1.00 89.38 189 ASN A CA 1
ATOM 1443 C C . ASN A 1 189 ? -3.578 -11.632 4.046 1.00 89.38 189 ASN A C 1
ATOM 1445 O O . ASN A 1 189 ? -3.398 -11.271 2.882 1.00 89.38 189 ASN A O 1
ATOM 1449 N N . ASP A 1 190 ? -3.737 -12.907 4.395 1.00 88.44 190 ASP A N 1
ATOM 1450 C CA . ASP A 1 190 ? -3.744 -13.988 3.412 1.00 88.44 190 ASP A CA 1
ATOM 1451 C C . ASP A 1 190 ? -4.842 -13.763 2.365 1.00 88.44 190 ASP A C 1
ATOM 1453 O O . ASP A 1 190 ? -5.998 -13.485 2.705 1.00 88.44 190 ASP A O 1
ATOM 1457 N N . ILE A 1 191 ? -4.455 -13.882 1.094 1.00 84.06 191 ILE A N 1
ATOM 1458 C CA . ILE A 1 191 ? -5.351 -13.801 -0.058 1.00 84.06 191 ILE A CA 1
ATOM 1459 C C . ILE A 1 191 ? -5.522 -15.204 -0.601 1.00 84.06 191 ILE A C 1
ATOM 1461 O O . ILE A 1 191 ? -4.560 -15.855 -1.014 1.00 84.06 191 ILE A O 1
ATOM 1465 N N . THR A 1 192 ? -6.762 -15.656 -0.597 1.00 81.31 192 THR A N 1
ATOM 1466 C CA . THR A 1 192 ? -7.160 -16.958 -1.103 1.00 81.31 192 THR A CA 1
ATOM 1467 C C . THR A 1 192 ? -8.130 -16.774 -2.270 1.00 81.31 192 THR A C 1
ATOM 1469 O O . THR A 1 192 ? -8.562 -15.660 -2.573 1.00 81.31 192 THR A O 1
ATOM 1472 N N . LEU A 1 193 ? -8.410 -17.856 -2.996 1.00 76.31 193 LEU A N 1
ATOM 1473 C CA . LEU A 1 193 ? -9.304 -17.826 -4.160 1.00 76.31 193 LEU A CA 1
ATOM 1474 C C . LEU A 1 193 ? -10.784 -18.047 -3.787 1.00 76.31 193 LEU A C 1
ATOM 1476 O O . LEU A 1 193 ? -11.628 -18.043 -4.682 1.00 76.31 193 LEU A O 1
ATOM 1480 N N . ASP A 1 194 ? -11.084 -18.285 -2.506 1.00 57.97 194 ASP A N 1
ATOM 1481 C CA . ASP A 1 194 ? -12.392 -18.695 -1.969 1.00 57.97 194 ASP A CA 1
ATOM 1482 C C . ASP A 1 194 ? -13.153 -17.601 -1.195 1.00 57.97 194 ASP A C 1
ATOM 1484 O O . ASP A 1 194 ? -12.524 -16.753 -0.527 1.00 57.97 194 ASP A O 1
#

pLDDT: mean 80.69, std 18.18, range [29.08, 96.19]